Protein AF-A0A8T7J4E4-F1 (afdb_monomer)

Nearest PDB structures (foldseek):
  6tn6-assembly1_A  TM=5.921E-01  e=7.129E-02  Thermotoga petrophila RKU-1
  8s80-assembly2_B  TM=3.129E-01  e=3.208E-01  Bacillus anthracis
  2z1g-assembly1_A  TM=6.656E-01  e=4.159E+00  Escherichia coli
  2z1h-assembly1_A  TM=6.644E-01  e=5.197E+00  Escherichia coli
  3mnm-assembly1_A  TM=3.163E-01  e=3.519E+00  Saccharomyces cerevisiae

pLDDT: mean 81.09, std 17.5, range [32.38, 98.62]

Foldseek 3Di:
DAFKDKDFDDDPDPPVFDKWKAFVVKDPVLCVQWPVVQRTDRITIGGLNPDDFAKIKGKMWIDTPNDTFIDIAIDTDDDPVLDDPPFDDQLPQLQTPQFDLVPCNVPDSQQQQKFAAAGPDNPFFIKGWPRQKHKHAARVRSHQSGSHQWDAQVSQDPPLNDDDDVQKDFGTWGWMKIFRAPFQFAKIKMKGFAQFWADPPKFKWFQALQPGIDTQDDDPQWFKWFAADDRRGDDHRPDPRTDTDRDGRTGMMMIIDTQLDPRARQQADNNRDGGSCSRRPRMGITGMTMMHGNPVVVVVVVPPPDDDPPDDDDDDDDDPPVVVVVVVVVVVVVVVVPPD

Structure (mmCIF, N/CA/C/O backbone):
data_AF-A0A8T7J4E4-F1
#
_entry.id   AF-A0A8T7J4E4-F1
#
loop_
_atom_site.group_PDB
_atom_site.id
_atom_site.type_symbol
_atom_site.label_atom_id
_atom_site.label_alt_id
_atom_site.label_comp_id
_atom_site.label_asym_id
_atom_site.label_entity_id
_atom_site.label_seq_id
_atom_site.pdbx_PDB_ins_code
_atom_site.Cartn_x
_atom_site.Cartn_y
_atom_site.Cartn_z
_atom_site.occupancy
_atom_site.B_iso_or_equiv
_atom_site.auth_seq_id
_atom_site.auth_comp_id
_atom_site.auth_asym_id
_atom_site.auth_atom_id
_atom_site.pdbx_PDB_model_num
ATOM 1 N N . THR A 1 1 ? 4.436 -12.873 -18.839 1.00 51.22 1 THR A N 1
ATOM 2 C CA . THR A 1 1 ? 4.610 -13.684 -20.066 1.00 51.22 1 THR A CA 1
ATOM 3 C C . THR A 1 1 ? 6.087 -13.970 -20.253 1.00 51.22 1 THR A C 1
ATOM 5 O O . THR A 1 1 ? 6.879 -13.162 -19.797 1.00 51.22 1 THR A O 1
ATOM 8 N N . ARG A 1 2 ? 6.478 -15.114 -20.833 1.00 63.53 2 ARG A N 1
ATOM 9 C CA . ARG A 1 2 ? 7.884 -15.371 -21.203 1.00 63.53 2 ARG A CA 1
ATOM 10 C C . ARG A 1 2 ? 8.197 -14.663 -22.521 1.00 63.53 2 ARG A C 1
ATOM 12 O O . ARG A 1 2 ? 7.380 -14.722 -23.435 1.00 63.53 2 ARG A O 1
ATOM 19 N N . GLY A 1 3 ? 9.371 -14.046 -22.609 1.00 77.12 3 GLY A N 1
ATOM 20 C CA . GLY A 1 3 ? 9.842 -13.309 -23.785 1.00 77.12 3 GLY A CA 1
ATOM 21 C C . GLY A 1 3 ? 10.073 -11.829 -23.488 1.00 77.12 3 GLY A C 1
ATOM 22 O O . GLY A 1 3 ? 10.242 -11.441 -22.329 1.00 77.12 3 GLY A O 1
ATOM 23 N N . GLU A 1 4 ? 10.082 -11.006 -24.534 1.00 85.62 4 GLU A N 1
ATOM 24 C CA . GLU A 1 4 ? 10.312 -9.566 -24.405 1.00 85.62 4 GLU A CA 1
ATOM 25 C C . GLU A 1 4 ? 9.199 -8.910 -23.574 1.00 85.62 4 GLU A C 1
ATOM 27 O O . GLU A 1 4 ? 8.017 -8.958 -23.918 1.00 85.62 4 GLU A O 1
ATOM 32 N N . ALA A 1 5 ? 9.592 -8.305 -22.457 1.00 89.19 5 ALA A N 1
ATOM 33 C CA . ALA A 1 5 ? 8.744 -7.504 -21.594 1.00 89.19 5 ALA A CA 1
ATOM 34 C C . ALA A 1 5 ? 9.135 -6.030 -21.730 1.00 89.19 5 ALA A C 1
ATOM 36 O O . ALA A 1 5 ? 10.311 -5.701 -21.897 1.00 89.19 5 ALA A O 1
ATOM 37 N N . THR A 1 6 ? 8.144 -5.140 -21.657 1.00 91.38 6 THR A N 1
ATOM 38 C CA . THR A 1 6 ? 8.359 -3.689 -21.716 1.00 91.38 6 THR A CA 1
ATOM 39 C C . THR A 1 6 ? 7.710 -3.013 -20.516 1.00 91.38 6 THR A C 1
ATOM 41 O O . THR A 1 6 ? 6.533 -3.241 -20.245 1.00 91.38 6 THR A O 1
ATOM 44 N N . ALA A 1 7 ? 8.468 -2.171 -19.817 1.00 89.81 7 ALA A N 1
ATOM 45 C CA . ALA A 1 7 ? 7.975 -1.296 -18.760 1.00 89.81 7 ALA A CA 1
ATOM 46 C C . ALA A 1 7 ? 8.108 0.165 -19.200 1.00 89.81 7 ALA A C 1
ATOM 48 O O . ALA A 1 7 ? 9.158 0.564 -19.697 1.00 89.81 7 ALA A O 1
ATOM 49 N N . PHE A 1 8 ? 7.053 0.956 -19.008 1.00 88.38 8 PHE A N 1
ATOM 50 C CA . PHE A 1 8 ? 7.009 2.366 -19.397 1.00 88.38 8 PHE A CA 1
ATOM 51 C C . PHE A 1 8 ? 7.086 3.267 -18.165 1.00 88.38 8 PHE A C 1
ATOM 53 O O . PHE A 1 8 ? 6.394 3.025 -17.177 1.00 88.38 8 PHE A O 1
ATOM 60 N N . ALA A 1 9 ? 7.892 4.322 -18.238 1.00 85.19 9 ALA A N 1
ATOM 61 C CA . ALA A 1 9 ? 7.879 5.414 -17.274 1.00 85.19 9 ALA A CA 1
ATOM 62 C C . ALA A 1 9 ? 7.009 6.555 -17.805 1.00 85.19 9 ALA A C 1
ATOM 64 O O . ALA A 1 9 ? 7.253 7.059 -18.893 1.00 85.19 9 ALA A O 1
ATOM 65 N N . MET A 1 10 ? 6.021 6.997 -17.029 1.00 79.50 10 MET A N 1
ATOM 66 C CA . MET A 1 10 ? 5.176 8.135 -17.397 1.00 79.50 10 MET A CA 1
ATOM 67 C C . MET A 1 10 ? 5.565 9.359 -16.571 1.00 79.50 10 MET A C 1
ATOM 69 O O . MET A 1 10 ? 5.667 9.278 -15.350 1.00 79.50 10 MET A O 1
ATOM 73 N N . VAL A 1 11 ? 5.761 10.505 -17.227 1.00 72.88 11 VAL A N 1
ATOM 74 C CA . VAL A 1 11 ? 6.043 11.783 -16.556 1.00 72.88 11 VAL A CA 1
ATOM 75 C C . VAL A 1 11 ? 4.897 12.757 -16.801 1.00 72.88 11 VAL A C 1
ATOM 77 O O . VAL A 1 11 ? 4.566 13.076 -17.943 1.00 72.88 11 VAL A O 1
ATOM 80 N N . GLY A 1 12 ? 4.306 13.259 -15.714 1.00 63.06 12 GLY A N 1
ATOM 81 C CA . GLY A 1 12 ? 3.224 14.237 -15.761 1.00 63.06 12 GLY A CA 1
ATOM 82 C C . GLY A 1 12 ? 3.623 15.540 -16.469 1.00 63.06 12 GLY A C 1
ATOM 83 O O . GLY A 1 12 ? 4.671 16.136 -16.188 1.00 63.06 12 GLY A O 1
ATOM 84 N N . ASN A 1 13 ? 2.739 15.982 -17.368 1.00 62.03 13 ASN A N 1
ATOM 85 C CA . ASN A 1 13 ? 2.786 17.234 -18.128 1.00 62.03 13 ASN A CA 1
ATOM 86 C C . ASN A 1 13 ? 4.044 17.410 -19.016 1.00 62.03 13 ASN A C 1
ATOM 88 O O . ASN A 1 13 ? 4.999 18.096 -18.627 1.00 62.03 13 ASN A O 1
ATOM 92 N N . PRO A 1 14 ? 4.086 16.798 -20.215 1.00 55.19 14 PRO A N 1
ATOM 93 C CA . PRO A 1 14 ? 5.161 17.026 -21.166 1.00 55.19 14 PRO A CA 1
ATOM 94 C C . PRO A 1 14 ? 4.926 18.364 -21.877 1.00 55.19 14 PRO A C 1
ATOM 96 O O . PRO A 1 14 ? 4.327 18.418 -22.947 1.00 55.19 14 PRO A O 1
ATOM 99 N N . ASN A 1 15 ? 5.456 19.458 -21.328 1.00 60.50 15 ASN A N 1
ATOM 100 C CA . ASN A 1 15 ? 5.530 20.763 -22.009 1.00 60.50 15 ASN A CA 1
ATOM 101 C C . ASN A 1 15 ? 6.499 20.751 -23.224 1.00 60.50 15 ASN A C 1
ATOM 103 O O . ASN A 1 15 ? 7.143 21.751 -23.524 1.00 60.50 15 ASN A O 1
ATOM 107 N N . GLY A 1 16 ? 6.662 19.607 -23.903 1.00 63.59 16 GLY A N 1
ATOM 108 C CA . GLY A 1 16 ? 7.627 19.396 -24.987 1.00 63.59 16 GLY A CA 1
ATOM 109 C C . GLY A 1 16 ? 9.093 19.337 -24.540 1.00 63.59 16 GLY A C 1
ATOM 110 O O . GLY A 1 16 ? 9.988 19.308 -25.379 1.00 63.59 16 GLY A O 1
ATOM 111 N N . GLU A 1 17 ? 9.359 19.332 -23.234 1.00 77.06 17 GLU A N 1
ATOM 112 C CA . GLU A 1 17 ? 10.716 19.320 -22.687 1.00 77.06 17 GLU A CA 1
ATOM 113 C C . GLU A 1 17 ? 11.295 17.901 -22.626 1.00 77.06 17 GLU A C 1
ATOM 115 O O . GLU A 1 17 ? 10.609 16.954 -22.239 1.00 77.06 17 GLU A O 1
ATOM 120 N N . ALA A 1 18 ? 12.580 17.763 -22.965 1.00 84.44 18 ALA A N 1
ATOM 121 C CA . ALA A 1 18 ? 13.268 16.478 -22.939 1.00 84.44 18 ALA A CA 1
ATOM 122 C C . ALA A 1 18 ? 13.429 15.948 -21.504 1.00 84.44 18 ALA A C 1
ATOM 124 O O . ALA A 1 18 ? 13.883 16.661 -20.604 1.00 84.44 18 ALA A O 1
ATOM 125 N N . VAL A 1 19 ? 13.101 14.670 -21.324 1.00 88.12 19 VAL A N 1
ATOM 126 C CA . VAL A 1 19 ? 13.303 13.912 -20.086 1.00 88.12 19 VAL A CA 1
ATOM 127 C C . VAL A 1 19 ? 14.358 12.845 -20.352 1.00 88.12 19 VAL A C 1
ATOM 129 O O . VAL A 1 19 ? 14.272 12.125 -21.345 1.00 88.12 19 VAL A O 1
ATOM 132 N N . SER A 1 20 ? 15.356 12.736 -19.476 1.00 91.94 20 SER A N 1
ATOM 133 C CA . SER A 1 20 ? 16.305 11.619 -19.495 1.00 91.94 20 SER A CA 1
ATOM 134 C C . SER A 1 20 ? 15.890 10.558 -18.485 1.00 91.94 20 SER A C 1
ATOM 136 O O . SER A 1 20 ? 15.576 10.904 -17.346 1.00 91.94 20 SER A O 1
ATOM 138 N N . TYR A 1 21 ? 15.963 9.289 -18.870 1.00 93.75 21 TYR A N 1
ATOM 139 C CA . TYR A 1 21 ? 15.621 8.154 -18.017 1.00 93.75 21 TYR A CA 1
ATOM 140 C C . TYR A 1 21 ? 16.879 7.351 -17.669 1.00 93.75 21 TYR A C 1
ATOM 142 O O . TYR A 1 21 ? 17.830 7.311 -18.449 1.00 93.75 21 TYR A O 1
ATOM 150 N N . ASP A 1 22 ? 16.896 6.708 -16.506 1.00 94.62 22 ASP A N 1
ATOM 151 C CA . ASP A 1 22 ? 17.934 5.756 -16.114 1.00 94.62 22 ASP A CA 1
ATOM 152 C C . ASP A 1 22 ? 17.326 4.614 -15.295 1.00 94.62 22 ASP A C 1
ATOM 154 O O . ASP A 1 22 ? 16.830 4.823 -14.187 1.00 94.62 22 ASP A O 1
ATOM 158 N N . TRP A 1 23 ? 17.372 3.406 -15.855 1.00 95.94 23 TRP A N 1
ATOM 159 C CA . TRP A 1 23 ? 16.816 2.189 -15.261 1.00 95.94 23 TRP A CA 1
ATOM 160 C C . TRP A 1 23 ? 17.852 1.327 -14.528 1.00 95.94 23 TRP A C 1
ATOM 162 O O . TRP A 1 23 ? 17.523 0.254 -14.016 1.00 95.94 23 TRP A O 1
ATOM 172 N N . ARG A 1 24 ? 19.118 1.764 -14.455 1.00 95.06 24 ARG A N 1
ATOM 173 C CA . ARG A 1 24 ? 20.223 0.974 -13.873 1.00 95.06 24 ARG A CA 1
ATOM 174 C C . ARG A 1 24 ? 20.102 0.723 -12.369 1.00 95.06 24 ARG A C 1
ATOM 176 O O . ARG A 1 24 ? 20.861 -0.079 -11.839 1.00 95.06 24 ARG A O 1
ATOM 183 N N . GLY A 1 25 ? 19.167 1.389 -11.691 1.00 89.88 25 GLY A N 1
ATOM 184 C CA . GLY A 1 25 ? 18.831 1.107 -10.294 1.00 89.88 25 GLY A CA 1
ATOM 185 C C . GLY A 1 25 ? 17.968 -0.145 -10.090 1.00 89.88 25 GLY A C 1
ATOM 186 O O . GLY A 1 25 ? 17.729 -0.517 -8.944 1.00 89.88 25 GLY A O 1
ATOM 187 N N . SER A 1 26 ? 17.469 -0.766 -11.164 1.00 93.81 26 SER A N 1
ATOM 188 C CA . SER A 1 26 ? 16.653 -1.989 -11.111 1.00 93.81 26 SER A CA 1
ATOM 189 C C . SER A 1 26 ? 17.440 -3.192 -10.565 1.00 93.81 26 SER A C 1
ATOM 191 O O . SER A 1 26 ? 18.667 -3.143 -10.459 1.00 93.81 26 SER A O 1
ATOM 193 N N . SER A 1 27 ? 16.753 -4.296 -10.246 1.00 93.75 27 SER A N 1
ATOM 194 C CA . SER A 1 27 ? 17.398 -5.569 -9.881 1.00 93.75 27 SER A CA 1
ATOM 195 C C . SER A 1 27 ? 18.488 -5.952 -10.891 1.00 93.75 27 SER A C 1
ATOM 197 O O . SER A 1 27 ? 18.310 -5.784 -12.099 1.00 93.75 27 SER A O 1
ATOM 199 N N . ALA A 1 28 ? 19.614 -6.484 -10.410 1.00 94.62 28 ALA A N 1
ATOM 200 C CA . ALA A 1 28 ? 20.784 -6.759 -11.246 1.00 94.62 28 ALA A CA 1
ATOM 201 C C . ALA A 1 28 ? 20.466 -7.709 -12.413 1.00 94.62 28 ALA A C 1
ATOM 203 O O . ALA A 1 28 ? 20.969 -7.532 -13.519 1.00 94.62 28 ALA A O 1
ATOM 204 N N . GLU A 1 29 ? 19.581 -8.676 -12.184 1.00 95.69 29 GLU A N 1
ATOM 205 C CA . GLU A 1 29 ? 19.094 -9.626 -13.180 1.00 95.69 29 GLU A CA 1
ATOM 206 C C . GLU A 1 29 ? 18.268 -8.936 -14.270 1.00 95.69 29 GLU A C 1
ATOM 208 O O . GLU A 1 29 ? 18.412 -9.271 -15.442 1.00 95.69 29 GLU A O 1
ATOM 213 N N . ILE A 1 30 ? 17.458 -7.932 -13.910 1.00 95.56 30 ILE A N 1
ATOM 214 C CA . ILE A 1 30 ? 16.724 -7.107 -14.879 1.00 95.56 30 ILE A CA 1
ATOM 215 C C . ILE A 1 30 ? 17.706 -6.313 -15.732 1.00 95.56 30 ILE A C 1
ATOM 217 O O . ILE A 1 30 ? 17.585 -6.308 -16.952 1.00 95.56 30 ILE A O 1
ATOM 221 N N . VAL A 1 31 ? 18.691 -5.658 -15.110 1.00 95.75 31 VAL A N 1
ATOM 222 C CA . VAL A 1 31 ? 19.691 -4.858 -15.835 1.00 95.75 31 VAL A CA 1
ATOM 223 C C . VAL A 1 31 ? 20.512 -5.741 -16.781 1.00 95.75 31 VAL A C 1
ATOM 225 O O . VAL A 1 31 ? 20.807 -5.324 -17.897 1.00 95.75 31 VAL A O 1
ATOM 228 N N . ALA A 1 32 ? 20.838 -6.969 -16.368 1.00 94.94 32 ALA A N 1
ATOM 229 C CA . ALA A 1 32 ? 21.532 -7.945 -17.204 1.00 94.94 32 ALA A CA 1
ATOM 230 C C . ALA A 1 32 ? 20.665 -8.482 -18.357 1.00 94.94 32 ALA A C 1
ATOM 232 O O . ALA A 1 32 ? 21.190 -8.751 -19.435 1.00 94.94 32 ALA A O 1
ATOM 233 N N . ALA A 1 33 ? 19.355 -8.628 -18.143 1.00 94.25 33 ALA A N 1
ATOM 234 C CA . ALA A 1 33 ? 18.396 -9.065 -19.157 1.00 94.25 33 ALA A CA 1
ATOM 235 C C . ALA A 1 33 ? 17.894 -7.926 -20.066 1.00 94.25 33 ALA A C 1
ATOM 237 O O . ALA A 1 33 ? 17.163 -8.180 -21.027 1.00 94.25 33 ALA A O 1
ATOM 238 N N . ALA A 1 34 ? 18.242 -6.673 -19.760 1.00 95.00 34 ALA A N 1
ATOM 239 C CA . ALA A 1 34 ? 17.778 -5.508 -20.494 1.00 95.00 34 ALA A CA 1
ATOM 240 C C . ALA A 1 34 ? 18.420 -5.409 -21.883 1.00 95.00 34 ALA A C 1
ATOM 242 O O . ALA A 1 34 ? 19.619 -5.622 -22.072 1.00 95.00 34 ALA A O 1
ATOM 243 N N . VAL A 1 35 ? 17.628 -4.974 -22.861 1.00 93.62 35 VAL A N 1
ATOM 244 C CA . VAL A 1 35 ? 18.147 -4.500 -24.144 1.00 93.62 35 VAL A CA 1
ATOM 245 C C . VAL A 1 35 ? 18.957 -3.238 -23.853 1.00 93.62 35 VAL A C 1
ATOM 247 O O . VAL A 1 35 ? 18.393 -2.261 -23.359 1.00 93.62 35 VAL A O 1
ATOM 250 N N . ALA A 1 36 ? 20.265 -3.255 -24.131 1.00 83.81 36 ALA A N 1
ATOM 251 C CA . ALA A 1 36 ? 21.219 -2.256 -23.628 1.00 83.81 36 ALA A CA 1
ATOM 252 C C . ALA A 1 36 ? 20.787 -0.797 -23.880 1.00 83.81 36 ALA A C 1
ATOM 254 O O . ALA A 1 36 ? 20.854 0.035 -22.975 1.00 83.81 36 ALA A O 1
ATOM 255 N N . ASP A 1 37 ? 20.259 -0.507 -25.071 1.00 89.38 37 ASP A N 1
ATOM 256 C CA . ASP A 1 37 ? 19.827 0.841 -25.458 1.00 89.38 37 ASP A CA 1
ATOM 257 C C . ASP A 1 37 ? 18.516 1.285 -24.791 1.00 89.38 37 ASP A C 1
ATOM 259 O O . ASP A 1 37 ? 18.168 2.460 -24.839 1.00 89.38 37 ASP A O 1
ATOM 263 N N . SER A 1 38 ? 17.775 0.376 -24.151 1.00 93.31 38 SER A N 1
ATOM 264 C CA . SER A 1 38 ? 16.508 0.696 -23.480 1.00 93.31 38 SER A CA 1
ATOM 265 C C . SER A 1 38 ? 16.684 1.243 -22.058 1.00 93.31 38 SER A C 1
ATOM 267 O O . SER A 1 38 ? 15.806 1.953 -21.568 1.00 93.31 38 SER A O 1
ATOM 269 N N . LEU A 1 39 ? 17.843 1.006 -21.422 1.00 94.38 39 LEU A N 1
ATOM 270 C CA . LEU A 1 39 ? 18.140 1.419 -20.039 1.00 94.38 39 LEU A CA 1
ATOM 271 C C . LEU A 1 39 ? 18.146 2.941 -19.824 1.00 94.38 39 LEU A C 1
ATOM 273 O O . LEU A 1 39 ? 18.134 3.384 -18.677 1.00 94.38 39 LEU A O 1
ATOM 277 N N . GLN A 1 40 ? 18.198 3.739 -20.895 1.00 94.69 40 GLN A N 1
ATOM 278 C CA . GLN A 1 40 ? 18.125 5.206 -20.837 1.00 94.69 40 GLN A CA 1
ATOM 279 C C . GLN A 1 40 ? 16.932 5.799 -21.592 1.00 94.69 40 GLN A C 1
ATOM 281 O O . GLN A 1 40 ? 16.933 6.973 -21.963 1.00 94.69 40 GLN A O 1
ATOM 286 N N . THR A 1 41 ? 15.905 4.989 -21.832 1.00 92.44 41 THR A N 1
ATOM 287 C CA . THR A 1 41 ? 14.703 5.414 -22.554 1.00 92.44 41 THR A CA 1
ATOM 288 C C . THR A 1 41 ? 13.479 5.375 -21.653 1.00 92.44 41 THR A C 1
ATOM 290 O O . THR A 1 41 ? 13.511 4.811 -20.561 1.00 92.44 41 THR A O 1
ATOM 293 N N . GLU A 1 42 ? 12.385 5.965 -22.127 1.00 90.94 42 GLU A N 1
ATOM 294 C CA . GLU A 1 42 ? 11.082 5.917 -21.456 1.00 90.94 42 GLU A CA 1
ATOM 295 C C . GLU A 1 42 ? 10.563 4.480 -21.286 1.00 90.94 42 GLU A C 1
ATOM 297 O O . GLU A 1 42 ? 9.836 4.189 -20.339 1.00 90.94 42 GLU A O 1
ATOM 302 N N . ALA A 1 43 ? 10.965 3.574 -22.183 1.00 92.31 43 ALA A N 1
ATOM 303 C CA . ALA A 1 43 ? 10.522 2.190 -22.217 1.00 92.31 43 ALA A CA 1
ATOM 304 C C . ALA A 1 43 ? 11.694 1.230 -21.969 1.00 92.31 43 ALA A C 1
ATOM 306 O O . ALA A 1 43 ? 12.483 0.947 -22.874 1.00 92.31 43 ALA A O 1
ATOM 307 N N . LEU A 1 44 ? 11.790 0.687 -20.756 1.00 95.19 44 LEU A N 1
ATOM 308 C CA . LEU A 1 44 ? 12.721 -0.395 -20.450 1.00 95.19 44 LEU A CA 1
ATOM 309 C C . LEU A 1 44 ? 12.246 -1.678 -21.132 1.00 95.19 44 LEU A C 1
ATOM 311 O O . LEU A 1 44 ? 11.130 -2.131 -20.886 1.00 95.19 44 LEU A O 1
ATOM 315 N N . ARG A 1 45 ? 13.113 -2.289 -21.940 1.00 95.06 45 ARG A N 1
ATOM 316 C CA . ARG A 1 45 ? 12.863 -3.577 -22.596 1.00 95.06 45 ARG A CA 1
ATOM 317 C C . ARG A 1 45 ? 13.825 -4.616 -22.055 1.00 95.06 45 ARG A C 1
ATOM 319 O O . ARG A 1 45 ? 15.025 -4.359 -21.995 1.00 95.06 45 ARG A O 1
ATOM 326 N N . PHE A 1 46 ? 13.319 -5.781 -21.676 1.00 94.38 46 PHE A N 1
ATOM 327 C CA . PHE A 1 46 ? 14.135 -6.867 -21.140 1.00 94.38 46 PHE A CA 1
ATOM 328 C C . PHE A 1 46 ? 13.550 -8.228 -21.501 1.00 94.38 46 PHE A C 1
ATOM 330 O O . PHE A 1 46 ? 12.337 -8.379 -21.659 1.00 94.38 46 PHE A O 1
ATOM 337 N N . ASP A 1 47 ? 14.414 -9.229 -21.632 1.00 91.25 47 ASP A N 1
ATOM 338 C CA . ASP A 1 47 ? 13.973 -10.599 -21.859 1.00 91.25 47 ASP A CA 1
ATOM 339 C C . ASP A 1 47 ? 13.613 -11.256 -20.522 1.00 91.25 47 ASP A C 1
ATOM 341 O O . ASP A 1 47 ? 14.470 -11.597 -19.710 1.00 91.25 47 ASP A O 1
ATOM 345 N N . SER A 1 48 ? 12.321 -11.447 -20.274 1.00 90.00 48 SER A N 1
ATOM 346 C CA . SER A 1 48 ? 11.850 -12.122 -19.061 1.00 90.00 48 SER A CA 1
ATOM 347 C C . SER A 1 48 ? 12.105 -13.633 -19.073 1.00 90.00 48 SER A C 1
ATOM 349 O O . SER A 1 48 ? 12.007 -14.275 -18.029 1.00 90.00 48 SER A O 1
ATOM 351 N N . SER A 1 49 ? 12.425 -14.228 -20.230 1.00 87.06 49 SER A N 1
ATOM 352 C CA . SER A 1 49 ? 12.620 -15.677 -20.358 1.00 87.06 49 SER A CA 1
ATOM 353 C C . SER A 1 49 ? 13.918 -16.174 -19.717 1.00 87.06 49 SER A C 1
ATOM 355 O O . SER A 1 49 ? 13.996 -17.342 -19.335 1.00 87.06 49 SER A O 1
ATOM 357 N N . VAL A 1 50 ? 14.904 -15.287 -19.553 1.00 90.75 50 VAL A N 1
ATOM 358 C CA . VAL A 1 50 ? 16.186 -15.589 -18.897 1.00 90.75 50 VAL A CA 1
ATOM 359 C C . VAL A 1 50 ? 16.153 -15.367 -17.382 1.00 90.75 50 VAL A C 1
ATOM 361 O O . VAL A 1 50 ? 17.122 -15.680 -16.692 1.00 90.75 50 VAL A O 1
ATOM 364 N N . LEU A 1 51 ? 15.047 -14.837 -16.853 1.00 91.75 51 LEU A N 1
ATOM 365 C CA . LEU A 1 51 ? 14.870 -14.599 -15.426 1.00 91.75 51 LEU A CA 1
ATOM 366 C C . LEU A 1 51 ? 14.353 -15.862 -14.734 1.00 91.75 51 LEU A C 1
ATOM 368 O O . LEU A 1 51 ? 13.469 -16.564 -15.233 1.00 91.75 51 LEU A O 1
ATOM 372 N N . ALA A 1 52 ? 14.886 -16.136 -13.546 1.00 90.75 52 ALA A N 1
ATOM 373 C CA . ALA A 1 52 ? 14.311 -17.144 -12.669 1.00 90.75 52 ALA A CA 1
ATOM 374 C C . ALA A 1 52 ? 12.923 -16.692 -12.178 1.00 90.75 52 ALA A C 1
ATOM 376 O O . ALA A 1 52 ? 12.615 -15.502 -12.130 1.00 90.75 52 ALA A O 1
ATOM 377 N N . ALA A 1 53 ? 12.074 -17.641 -11.780 1.00 86.50 53 ALA A N 1
ATOM 378 C CA . ALA A 1 53 ? 10.839 -17.279 -11.095 1.00 86.50 53 ALA A CA 1
ATOM 379 C C . ALA A 1 53 ? 11.176 -16.607 -9.754 1.00 86.50 53 ALA A C 1
ATOM 381 O O . ALA A 1 53 ? 11.976 -17.129 -8.975 1.00 86.50 53 ALA A O 1
ATOM 382 N N . GLY A 1 54 ? 10.587 -15.444 -9.492 1.00 84.12 54 GLY A N 1
ATOM 383 C CA . GLY A 1 54 ? 11.005 -14.596 -8.380 1.00 84.12 54 GLY A CA 1
ATOM 384 C C . GLY A 1 54 ? 10.448 -13.181 -8.459 1.00 84.12 54 GLY A C 1
ATOM 385 O O . GLY A 1 54 ? 9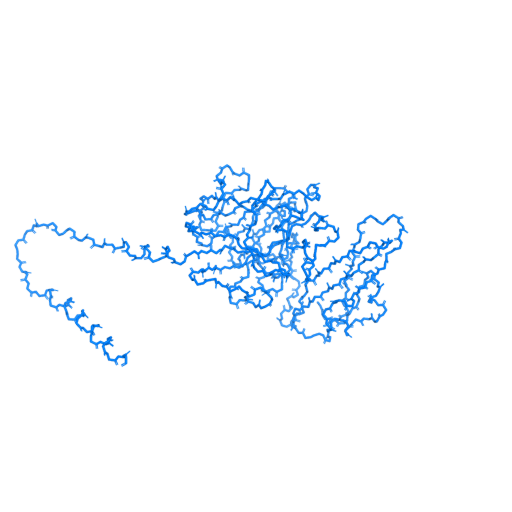.752 -12.826 -9.409 1.00 84.12 54 GLY A O 1
ATOM 386 N N . ARG A 1 55 ? 10.729 -12.385 -7.423 1.00 84.88 55 ARG A N 1
ATOM 387 C CA . ARG A 1 55 ? 10.367 -10.963 -7.348 1.00 84.88 55 ARG A CA 1
ATOM 388 C C . ARG A 1 55 ? 11.545 -10.106 -7.800 1.00 84.88 55 ARG A C 1
ATOM 390 O O . ARG A 1 55 ? 12.678 -10.402 -7.432 1.00 84.88 55 ARG A O 1
ATOM 397 N N . TYR A 1 56 ? 11.257 -9.044 -8.539 1.00 88.31 56 TYR A N 1
ATOM 398 C CA . TYR A 1 56 ? 12.242 -8.106 -9.067 1.00 88.31 56 TYR A CA 1
ATOM 399 C C . TYR A 1 56 ? 11.747 -6.669 -8.905 1.00 88.31 56 TYR A C 1
ATOM 401 O O . TYR A 1 56 ? 10.545 -6.414 -8.915 1.00 88.31 56 TYR A O 1
ATOM 409 N N . GLU A 1 57 ? 12.676 -5.729 -8.783 1.00 87.75 57 GLU A N 1
ATOM 410 C CA . GLU A 1 57 ? 12.408 -4.294 -8.725 1.00 87.75 57 GLU A CA 1
ATOM 411 C C . GLU A 1 57 ? 12.815 -3.642 -10.045 1.00 87.75 57 GLU A C 1
ATOM 413 O O . GLU A 1 57 ? 13.960 -3.756 -10.484 1.00 87.75 57 GLU A O 1
ATOM 418 N N . LEU A 1 58 ? 11.885 -2.919 -10.659 1.00 91.81 58 LEU A N 1
ATOM 419 C CA . LEU A 1 58 ? 12.142 -2.007 -11.765 1.00 91.81 58 LEU A CA 1
ATOM 420 C C . LEU A 1 58 ? 12.233 -0.599 -11.185 1.00 91.81 58 LEU A C 1
ATOM 422 O O . LEU A 1 58 ? 11.238 -0.081 -10.683 1.00 91.81 58 LEU A O 1
ATOM 426 N N . LYS A 1 59 ? 13.413 0.018 -11.226 1.00 88.50 59 LYS A N 1
ATOM 427 C CA . LYS A 1 59 ? 13.622 1.378 -10.714 1.00 88.50 59 LYS A CA 1
ATOM 428 C C . LYS A 1 59 ? 13.982 2.300 -11.852 1.00 88.50 59 LYS A C 1
ATOM 430 O O . LYS A 1 59 ? 14.974 2.056 -12.536 1.00 88.50 59 LYS A O 1
ATOM 435 N N . VAL A 1 60 ? 13.216 3.372 -12.007 1.00 91.62 60 VAL A N 1
ATOM 436 C CA . VAL A 1 60 ? 13.503 4.431 -12.971 1.00 91.62 60 VAL A CA 1
ATOM 437 C C . VAL A 1 60 ? 13.835 5.719 -12.248 1.00 91.62 60 VAL A C 1
ATOM 439 O O . VAL A 1 60 ? 13.141 6.135 -11.323 1.00 91.62 60 VAL A O 1
ATOM 442 N N . LYS A 1 61 ? 14.900 6.369 -12.706 1.00 89.56 61 LYS A N 1
ATOM 443 C CA . LYS A 1 61 ? 15.224 7.754 -12.395 1.00 89.56 61 LYS A CA 1
ATOM 444 C C . LYS A 1 61 ? 14.937 8.602 -13.631 1.00 89.56 61 LYS A C 1
ATOM 446 O O . LYS A 1 61 ? 15.608 8.444 -14.648 1.00 89.56 61 LYS A O 1
ATOM 451 N N . ALA A 1 62 ? 13.961 9.498 -13.554 1.00 89.69 62 ALA A N 1
ATOM 452 C CA . ALA A 1 62 ? 13.637 10.453 -14.608 1.00 89.69 62 ALA A CA 1
ATOM 453 C C . ALA A 1 62 ? 14.183 11.835 -14.231 1.00 89.69 62 ALA A C 1
ATOM 455 O O . ALA A 1 62 ? 13.935 12.325 -13.136 1.00 89.69 62 ALA A O 1
ATOM 456 N N . THR A 1 63 ? 14.945 12.474 -15.118 1.00 88.44 63 THR A N 1
ATOM 457 C CA . THR A 1 63 ? 15.512 13.812 -14.886 1.00 88.44 63 THR A CA 1
ATOM 458 C C . THR A 1 63 ? 15.023 14.806 -15.935 1.00 88.44 63 THR A C 1
ATOM 460 O O . THR A 1 63 ? 15.125 14.549 -17.135 1.00 88.44 63 THR A O 1
ATOM 463 N N . ARG A 1 64 ? 14.520 15.961 -15.485 1.00 86.94 64 ARG A N 1
ATOM 464 C CA . ARG A 1 64 ? 14.046 17.070 -16.326 1.00 86.94 64 ARG A CA 1
ATOM 465 C C . ARG A 1 64 ? 14.545 18.399 -15.763 1.00 86.94 64 ARG A C 1
ATOM 467 O O . ARG A 1 64 ? 14.203 18.772 -14.645 1.00 86.94 64 ARG A O 1
ATOM 474 N N . GLN A 1 65 ? 15.365 19.117 -16.537 1.00 85.69 65 GLN A N 1
ATOM 475 C CA . GLN A 1 65 ? 15.978 20.397 -16.132 1.00 85.69 65 GLN A CA 1
ATOM 476 C C . GLN A 1 65 ? 16.660 20.352 -14.748 1.00 85.69 65 GLN A C 1
ATOM 478 O O . GLN A 1 65 ? 16.550 21.281 -13.953 1.00 85.69 65 GLN A O 1
ATOM 483 N N . GLY A 1 66 ? 17.336 19.243 -14.436 1.00 82.56 66 GLY A N 1
ATOM 484 C CA . GLY A 1 66 ? 18.010 19.051 -13.148 1.00 82.56 66 GLY A CA 1
ATOM 485 C C . GLY A 1 66 ? 17.105 18.635 -11.981 1.00 82.56 66 GLY A C 1
ATOM 486 O O . GLY A 1 66 ? 17.639 18.348 -10.917 1.00 82.56 66 GLY A O 1
ATOM 487 N N . ARG A 1 67 ? 15.781 18.552 -12.173 1.00 81.25 67 ARG A N 1
ATOM 488 C CA . ARG A 1 67 ? 14.847 17.894 -11.238 1.00 81.25 67 ARG A CA 1
ATOM 489 C C . ARG A 1 67 ? 14.822 16.393 -11.510 1.00 81.25 67 ARG A C 1
ATOM 491 O O . ARG A 1 67 ? 14.831 16.011 -12.679 1.00 81.25 67 ARG A O 1
ATOM 498 N N . VAL A 1 68 ? 14.805 15.567 -10.477 1.00 82.31 68 VAL A N 1
ATOM 499 C CA . VAL A 1 68 ? 14.976 14.111 -10.483 1.00 82.31 68 VAL A CA 1
ATOM 500 C C . VAL A 1 68 ? 13.798 13.398 -9.797 1.00 82.31 68 VAL A C 1
ATOM 502 O O . VAL A 1 68 ? 13.777 13.205 -8.588 1.00 82.31 68 VAL A O 1
ATOM 505 N N . ALA A 1 69 ? 12.869 12.845 -10.566 1.00 77.62 69 ALA A N 1
ATOM 506 C CA . ALA A 1 69 ? 11.881 11.919 -10.014 1.00 77.62 69 ALA A CA 1
ATOM 507 C C . ALA A 1 69 ? 12.430 10.484 -9.999 1.00 77.62 69 ALA A C 1
ATOM 509 O O . ALA A 1 69 ? 13.119 10.063 -10.934 1.00 77.62 69 ALA A O 1
ATOM 510 N N . MET A 1 70 ? 12.105 9.715 -8.963 1.00 80.25 70 MET A N 1
ATOM 511 C CA . MET A 1 70 ? 12.388 8.282 -8.896 1.00 80.25 70 MET A CA 1
ATOM 512 C C . MET A 1 70 ? 11.093 7.512 -8.676 1.00 80.25 70 MET A C 1
ATOM 514 O O . MET A 1 70 ? 10.226 7.958 -7.936 1.00 80.25 70 MET A O 1
ATOM 518 N N . SER A 1 71 ? 10.966 6.354 -9.315 1.00 76.69 71 SER A N 1
ATOM 519 C CA . SER A 1 71 ? 9.842 5.443 -9.108 1.00 76.69 71 SER A CA 1
ATOM 520 C C . SER A 1 71 ? 10.341 4.003 -9.086 1.00 76.69 71 SER A C 1
ATOM 522 O O . SER A 1 71 ? 11.304 3.660 -9.782 1.00 76.69 71 SER A O 1
ATOM 524 N N . THR A 1 72 ? 9.710 3.170 -8.259 1.00 79.81 72 THR A N 1
ATOM 525 C CA . THR A 1 72 ? 10.005 1.740 -8.142 1.00 79.81 72 THR A CA 1
ATOM 526 C C . THR A 1 72 ? 8.733 0.941 -8.379 1.00 79.81 72 THR A C 1
ATOM 528 O O . THR A 1 72 ? 7.715 1.193 -7.744 1.00 79.81 72 THR A O 1
ATOM 531 N N . LEU A 1 73 ? 8.814 -0.060 -9.250 1.00 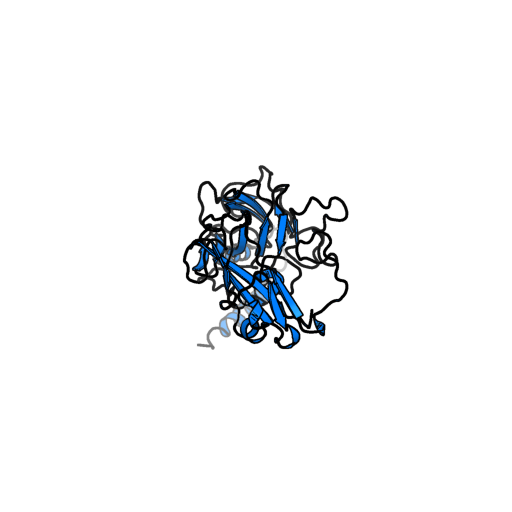82.00 73 LEU A N 1
ATOM 532 C CA . LEU A 1 73 ? 7.760 -1.033 -9.498 1.00 82.00 73 LEU A CA 1
ATOM 533 C C . LEU A 1 73 ? 8.264 -2.432 -9.133 1.00 82.00 73 LEU A C 1
ATOM 535 O O . LEU A 1 73 ? 9.255 -2.903 -9.691 1.00 82.00 73 LEU A O 1
ATOM 539 N N . LEU A 1 74 ? 7.576 -3.116 -8.218 1.00 81.31 74 LEU A N 1
ATOM 540 C CA . LEU A 1 74 ? 7.828 -4.531 -7.935 1.00 81.31 74 LEU A CA 1
ATOM 541 C C . LEU A 1 74 ? 7.074 -5.403 -8.940 1.00 81.31 74 LEU A C 1
ATOM 543 O O . LEU A 1 74 ? 5.862 -5.271 -9.111 1.00 81.31 74 LEU A O 1
ATOM 547 N N . VAL A 1 75 ? 7.790 -6.329 -9.571 1.00 85.44 75 VAL A N 1
ATOM 548 C CA . VAL A 1 75 ? 7.244 -7.301 -10.522 1.00 85.44 75 VAL A CA 1
ATOM 549 C C . VAL A 1 75 ? 7.578 -8.721 -10.086 1.00 85.44 75 VAL A C 1
ATOM 551 O O . VAL A 1 75 ? 8.547 -8.961 -9.364 1.00 85.44 75 VAL A O 1
ATOM 554 N N . LYS A 1 76 ? 6.783 -9.692 -10.539 1.00 83.94 76 LYS A N 1
ATOM 555 C CA . LYS A 1 76 ? 7.035 -11.113 -10.299 1.00 83.94 76 LYS A CA 1
ATOM 556 C C . LYS A 1 76 ? 7.100 -11.886 -11.604 1.00 83.94 76 LYS A C 1
ATOM 558 O O . LYS A 1 76 ? 6.195 -11.804 -12.429 1.00 83.94 76 LYS A O 1
ATOM 563 N N . VAL A 1 77 ? 8.156 -12.675 -11.756 1.00 85.56 77 VAL A N 1
ATOM 564 C CA . VAL A 1 77 ? 8.286 -13.674 -12.817 1.00 85.56 77 VAL A CA 1
ATOM 565 C C . VAL A 1 77 ? 7.739 -14.997 -12.289 1.00 85.56 77 VAL A C 1
ATOM 567 O O . VAL A 1 77 ? 8.134 -15.457 -11.216 1.00 85.56 77 VAL A O 1
ATOM 570 N N . LEU A 1 78 ? 6.809 -15.589 -13.034 1.00 82.12 78 LEU A N 1
ATOM 571 C CA . LEU A 1 78 ? 6.124 -16.836 -12.692 1.00 82.12 78 LEU A CA 1
ATOM 572 C C . LEU A 1 78 ? 6.733 -18.026 -13.447 1.00 82.12 78 LEU A C 1
ATOM 574 O O . LEU A 1 78 ? 7.262 -17.868 -14.551 1.00 82.12 78 LEU A O 1
ATOM 578 N N . THR A 1 79 ? 6.633 -19.230 -12.878 1.00 79.12 79 THR A N 1
ATOM 579 C CA . THR A 1 79 ? 6.904 -20.464 -13.634 1.00 79.12 79 THR A CA 1
ATOM 580 C C . THR A 1 79 ? 5.760 -20.745 -14.622 1.00 79.12 79 THR A C 1
ATOM 582 O O . THR A 1 79 ? 4.651 -20.258 -14.409 1.00 79.12 79 THR A O 1
ATOM 585 N N . PRO A 1 80 ? 5.972 -21.516 -15.706 1.00 73.31 80 PRO A N 1
ATOM 586 C CA . PRO A 1 80 ? 4.903 -21.862 -16.648 1.00 73.31 80 PRO A CA 1
ATOM 587 C C . PRO A 1 80 ? 3.694 -22.517 -15.979 1.00 73.31 80 PRO A C 1
ATOM 589 O O . PRO A 1 80 ? 2.567 -22.238 -16.357 1.00 73.31 80 PRO A O 1
ATOM 592 N N . GLU A 1 81 ? 3.921 -23.330 -14.949 1.00 70.75 81 GLU A N 1
ATOM 593 C CA . GLU A 1 81 ? 2.865 -23.999 -14.183 1.00 70.75 81 GLU A CA 1
ATOM 594 C C . GLU A 1 81 ? 2.044 -23.017 -13.332 1.00 70.75 81 GLU A C 1
ATOM 596 O O . GLU A 1 81 ? 0.933 -23.335 -12.924 1.00 70.75 81 GLU A O 1
ATOM 601 N N . GLN A 1 82 ? 2.594 -21.832 -13.051 1.00 68.38 82 GLN A N 1
ATOM 602 C CA . GLN A 1 82 ? 1.918 -20.741 -12.348 1.00 68.38 82 GLN A CA 1
ATOM 603 C C . GLN A 1 82 ? 1.207 -19.775 -13.303 1.00 68.38 82 GLN A C 1
ATOM 605 O O . GLN A 1 82 ? 0.452 -18.921 -12.843 1.00 68.38 82 GLN A O 1
ATOM 610 N N . VAL A 1 83 ? 1.461 -19.862 -14.613 1.00 67.62 83 VAL A N 1
ATOM 611 C CA . VAL A 1 83 ? 0.764 -19.039 -15.602 1.00 67.62 83 VAL A CA 1
ATOM 612 C C . VAL A 1 83 ? -0.586 -19.683 -15.881 1.00 67.62 83 VAL A C 1
ATOM 614 O O . VAL A 1 83 ? -0.670 -20.735 -16.507 1.00 67.62 83 VAL A O 1
ATOM 617 N N . GLN A 1 84 ? -1.649 -19.028 -15.430 1.00 65.19 84 GLN A N 1
ATOM 618 C CA . GLN A 1 84 ? -3.012 -19.374 -15.803 1.00 65.19 84 GLN A CA 1
ATOM 619 C C . GLN A 1 84 ? -3.398 -18.481 -16.995 1.00 65.19 84 GLN A C 1
ATOM 621 O O . GLN A 1 84 ? -3.367 -17.254 -16.904 1.00 65.19 84 GLN A O 1
ATOM 626 N N . GLU A 1 85 ? -3.648 -19.086 -18.157 1.00 60.66 85 GLU A N 1
ATOM 627 C CA . GLU A 1 85 ? -4.082 -18.359 -19.358 1.00 60.66 85 GLU A CA 1
ATOM 628 C C . GLU A 1 85 ? -5.564 -17.960 -19.241 1.00 60.66 85 GLU A C 1
ATOM 630 O O . GLU A 1 85 ? -6.358 -18.697 -18.660 1.00 60.66 85 GLU A O 1
ATOM 635 N N . ASN A 1 86 ? -5.949 -16.824 -19.839 1.00 61.34 86 ASN A N 1
ATOM 636 C CA . ASN A 1 86 ? -7.332 -16.308 -19.882 1.00 61.34 86 ASN A CA 1
ATOM 637 C C . ASN A 1 86 ? -7.963 -16.004 -18.519 1.00 61.34 86 ASN A C 1
ATOM 639 O O . ASN A 1 86 ? -9.167 -16.168 -18.329 1.00 61.34 86 ASN A O 1
ATOM 643 N N . VAL A 1 87 ? -7.151 -15.546 -17.576 1.00 75.75 87 VAL A N 1
ATOM 644 C CA . VAL A 1 87 ? -7.655 -15.043 -16.308 1.00 75.75 87 VAL A CA 1
ATOM 645 C C . VAL A 1 87 ? -8.240 -13.649 -16.518 1.00 75.75 87 VAL A C 1
ATOM 647 O O . VAL A 1 87 ? -7.538 -12.750 -16.982 1.00 75.75 87 VAL A O 1
ATOM 650 N N . LEU A 1 88 ? -9.532 -13.502 -16.235 1.00 82.31 88 LEU A N 1
ATOM 651 C CA . LEU A 1 88 ? -10.228 -12.221 -16.272 1.00 82.31 88 LEU A CA 1
ATOM 652 C C . LEU A 1 88 ? -10.022 -11.492 -14.940 1.00 82.31 88 LEU A C 1
ATOM 654 O O . LEU A 1 88 ? -10.020 -12.124 -13.888 1.00 82.31 88 LEU A O 1
ATOM 658 N N . ASP A 1 89 ? -9.824 -10.186 -15.034 1.00 83.94 89 ASP A N 1
ATOM 659 C CA . ASP A 1 89 ? -9.788 -9.206 -13.945 1.00 83.94 89 ASP A CA 1
ATOM 660 C C . ASP A 1 89 ? -10.565 -8.004 -14.497 1.00 83.94 89 ASP A C 1
ATOM 662 O O . ASP A 1 89 ? -10.029 -7.176 -15.243 1.00 83.94 89 ASP A O 1
ATOM 666 N N . SER A 1 90 ? -11.888 -8.038 -14.329 1.00 83.31 90 SER A N 1
ATOM 667 C CA . SER A 1 90 ? -12.800 -7.170 -15.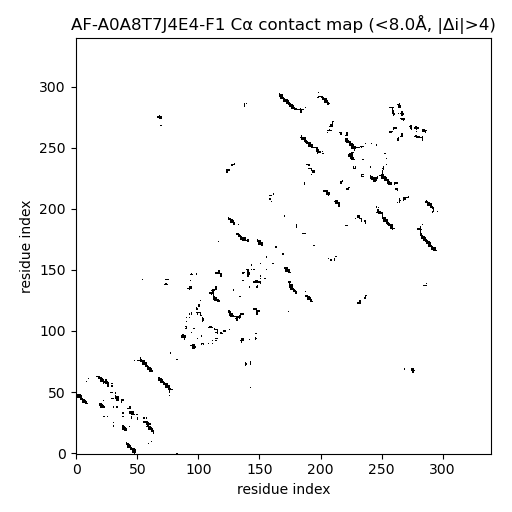076 1.00 83.31 90 SER A CA 1
ATOM 668 C C . SER A 1 90 ? -12.844 -5.737 -14.542 1.00 83.31 90 SER A C 1
ATOM 670 O O . SER A 1 90 ? -13.213 -4.840 -15.306 1.00 83.31 90 SER A O 1
ATOM 672 N N . ASP A 1 91 ? -12.481 -5.485 -13.280 1.00 82.81 91 ASP A N 1
ATOM 673 C CA . ASP A 1 91 ? -12.361 -4.128 -12.731 1.00 82.81 91 ASP A CA 1
ATOM 674 C C . ASP A 1 91 ? -10.913 -3.637 -12.570 1.00 82.81 91 ASP A C 1
ATOM 676 O O . ASP A 1 91 ? -10.707 -2.432 -12.378 1.00 82.81 91 ASP A O 1
ATOM 680 N N . GLY A 1 92 ? -9.922 -4.496 -12.817 1.00 85.06 92 GLY A N 1
ATOM 681 C CA . GLY A 1 92 ? -8.512 -4.136 -12.906 1.00 85.06 92 GLY A CA 1
ATOM 682 C C . GLY A 1 92 ? -7.868 -3.877 -11.547 1.00 85.06 92 GLY A C 1
ATOM 683 O O . GLY A 1 92 ? -6.876 -3.137 -11.485 1.00 85.06 92 GLY A O 1
ATOM 684 N N . ASP A 1 93 ? -8.436 -4.416 -10.469 1.00 87.44 93 ASP A N 1
ATOM 685 C CA . ASP A 1 93 ? -7.927 -4.252 -9.109 1.00 87.44 93 ASP A CA 1
ATOM 686 C C . ASP A 1 93 ? -6.766 -5.225 -8.787 1.00 87.44 93 ASP A C 1
ATOM 688 O O . ASP A 1 93 ? -6.073 -5.086 -7.772 1.00 87.44 93 ASP A O 1
ATOM 692 N N . GLY A 1 94 ? -6.462 -6.152 -9.703 1.00 86.75 94 GLY A N 1
ATOM 693 C CA . GLY A 1 94 ? -5.399 -7.146 -9.583 1.00 86.75 94 GLY A CA 1
ATOM 694 C C . GLY A 1 94 ? -5.828 -8.447 -8.901 1.00 86.75 94 GLY A C 1
ATOM 695 O O . GLY A 1 94 ? -5.006 -9.365 -8.792 1.00 86.75 94 GLY A O 1
ATOM 696 N N . VAL A 1 95 ? -7.074 -8.543 -8.442 1.00 87.12 95 VAL A N 1
ATOM 697 C CA . VAL A 1 95 ? -7.755 -9.784 -8.087 1.00 87.12 95 VAL A CA 1
ATOM 698 C C . VAL A 1 95 ? -8.502 -10.274 -9.320 1.00 87.12 95 VAL A C 1
ATOM 700 O O . VAL A 1 95 ? -8.983 -9.522 -10.150 1.00 87.12 95 VAL A O 1
ATOM 703 N N . ILE A 1 96 ? -8.524 -11.584 -9.500 1.00 86.31 96 ILE A N 1
ATOM 704 C CA . ILE A 1 96 ? -9.093 -12.180 -10.703 1.00 86.31 96 ILE A CA 1
ATOM 705 C C . ILE A 1 96 ? -10.560 -12.501 -10.447 1.00 86.31 96 ILE A C 1
ATOM 707 O O . ILE A 1 96 ? -10.879 -12.918 -9.338 1.00 86.31 96 ILE A O 1
ATOM 711 N N . ASP A 1 97 ? -11.418 -12.433 -11.462 1.00 83.94 97 ASP A N 1
ATOM 712 C CA . ASP A 1 97 ? -12.876 -12.597 -11.334 1.00 83.94 97 ASP A CA 1
ATOM 713 C C . ASP A 1 97 ? -13.290 -13.893 -10.605 1.00 83.94 97 ASP A C 1
ATOM 715 O O . ASP A 1 97 ? -14.327 -13.945 -9.956 1.00 83.94 97 ASP A O 1
ATOM 719 N N . GLU A 1 98 ? -12.487 -14.963 -10.695 1.00 83.19 98 GLU A N 1
ATOM 720 C CA . GLU A 1 98 ? -12.737 -16.230 -9.981 1.00 83.19 98 GLU A CA 1
ATOM 721 C C . GLU A 1 98 ? -12.625 -16.093 -8.449 1.00 83.19 98 GLU A C 1
ATOM 723 O O . GLU A 1 98 ? -13.250 -16.848 -7.705 1.00 83.19 98 GLU A O 1
ATOM 728 N N . PHE A 1 99 ? -11.798 -15.165 -7.967 1.00 85.00 99 PHE A N 1
ATOM 729 C CA . PHE A 1 99 ? -11.546 -14.918 -6.543 1.00 85.00 99 PHE A CA 1
ATOM 730 C C . PHE A 1 99 ? -11.999 -13.538 -6.083 1.00 85.00 99 PHE A C 1
ATOM 732 O O . PHE A 1 99 ? -11.896 -13.249 -4.889 1.00 85.00 99 PHE A O 1
ATOM 739 N N . ASP A 1 100 ? -12.478 -12.714 -7.006 1.00 85.25 100 ASP A N 1
ATOM 740 C CA . ASP A 1 100 ? -12.908 -11.365 -6.733 1.00 85.25 100 ASP A CA 1
ATOM 741 C C . ASP A 1 100 ? -14.419 -11.313 -6.501 1.00 85.25 100 ASP A C 1
ATOM 743 O O . ASP A 1 100 ? -15.230 -11.353 -7.423 1.00 85.25 100 ASP A O 1
ATOM 747 N N . ASN A 1 101 ? -14.803 -11.210 -5.235 1.00 77.31 101 ASN A N 1
ATOM 748 C CA . ASN A 1 101 ? -16.192 -10.963 -4.852 1.00 77.31 101 ASN A CA 1
ATOM 749 C C . ASN A 1 101 ? -16.463 -9.476 -4.617 1.00 77.31 101 ASN A C 1
ATOM 751 O O . ASN A 1 101 ? -17.613 -9.068 -4.445 1.00 77.31 101 ASN A O 1
ATOM 755 N N . ALA A 1 102 ? -15.404 -8.664 -4.636 1.00 76.62 102 ALA A N 1
ATOM 756 C CA . ALA A 1 102 ? -15.498 -7.224 -4.756 1.00 76.62 102 ALA A CA 1
ATOM 757 C C . ALA A 1 102 ? -15.763 -6.793 -6.206 1.00 76.62 102 ALA A C 1
ATOM 759 O O . ALA A 1 102 ? -15.990 -5.601 -6.410 1.00 76.62 102 ALA A O 1
ATOM 760 N N . LEU A 1 103 ? -15.824 -7.749 -7.148 1.00 72.38 103 LEU A N 1
ATOM 761 C CA . LEU A 1 103 ? -16.040 -7.544 -8.573 1.00 72.38 1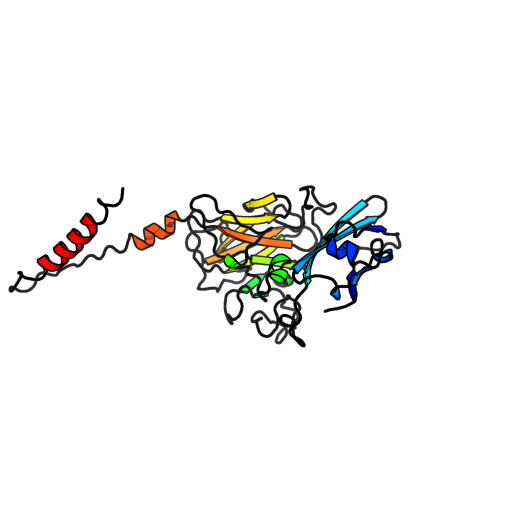03 LEU A CA 1
ATOM 762 C C . LEU A 1 103 ? -17.312 -6.747 -8.837 1.00 72.38 103 LEU A C 1
ATOM 764 O O . LEU A 1 103 ? -18.423 -7.269 -8.993 1.00 72.38 103 LEU A O 1
ATOM 768 N N . ASN A 1 104 ? -17.149 -5.439 -8.952 1.00 61.94 104 ASN A N 1
ATOM 769 C CA . ASN A 1 104 ? -18.272 -4.552 -9.212 1.00 61.94 104 ASN A CA 1
ATOM 770 C C . ASN A 1 104 ? -18.516 -4.379 -10.717 1.00 61.94 104 ASN A C 1
ATOM 772 O O . ASN A 1 104 ? -19.534 -3.805 -11.112 1.00 61.94 104 ASN A O 1
ATOM 776 N N . ALA A 1 105 ? -17.640 -4.915 -11.578 1.00 50.44 105 ALA A N 1
ATOM 777 C CA . ALA A 1 105 ? -17.695 -4.756 -13.032 1.00 50.44 105 ALA A CA 1
ATOM 778 C C . ALA A 1 105 ? -19.022 -5.219 -13.664 1.00 50.44 105 ALA A C 1
ATOM 780 O O . ALA A 1 105 ? -19.497 -4.603 -14.620 1.00 50.44 105 ALA A O 1
ATOM 781 N N . ALA A 1 106 ? -19.663 -6.258 -13.114 1.00 50.62 106 ALA A N 1
ATOM 782 C CA . ALA A 1 106 ? -20.913 -6.798 -13.654 1.00 50.62 106 ALA A CA 1
ATOM 783 C C . ALA A 1 106 ? -22.147 -5.907 -13.393 1.00 50.62 106 ALA A C 1
ATOM 785 O O . ALA A 1 106 ? -23.155 -6.042 -14.089 1.00 50.62 106 ALA A O 1
ATOM 786 N N . THR A 1 107 ? -22.092 -4.999 -12.409 1.00 56.81 107 THR A N 1
ATOM 787 C CA . THR A 1 107 ? -23.236 -4.146 -12.023 1.00 56.81 107 THR A CA 1
ATOM 788 C C . THR A 1 107 ? -22.945 -2.650 -12.137 1.00 56.81 107 THR A C 1
ATOM 790 O O . THR A 1 107 ? -23.850 -1.881 -12.469 1.00 56.81 107 THR A O 1
ATOM 793 N N . ASN A 1 108 ? -21.697 -2.228 -11.918 1.00 57.00 108 ASN A N 1
ATOM 794 C CA . ASN A 1 108 ? -21.234 -0.861 -12.103 1.00 57.00 108 ASN A CA 1
ATOM 795 C C . ASN A 1 108 ? -19.691 -0.800 -12.231 1.00 57.00 108 ASN A C 1
ATOM 797 O O . ASN A 1 108 ? -19.003 -0.749 -11.210 1.00 57.00 108 ASN A O 1
ATOM 801 N N . PRO A 1 109 ? -19.128 -0.691 -13.448 1.00 54.66 109 PRO A N 1
ATOM 802 C CA . PRO A 1 109 ? -17.676 -0.597 -13.665 1.00 54.66 109 PRO A CA 1
ATOM 803 C C . PRO A 1 109 ? -17.014 0.666 -13.072 1.00 54.66 109 PRO A C 1
ATOM 805 O O . PRO A 1 109 ? -15.805 0.841 -13.192 1.00 54.66 109 PRO A O 1
ATOM 808 N N . LEU A 1 110 ? -17.780 1.568 -12.445 1.00 52.34 110 LEU A N 1
ATOM 809 C CA . LEU A 1 110 ? -17.263 2.727 -11.708 1.00 52.34 110 LEU A CA 1
ATOM 810 C C . LEU A 1 110 ? -17.055 2.461 -10.207 1.00 52.34 110 LEU A C 1
ATOM 812 O O . LEU A 1 110 ? -16.432 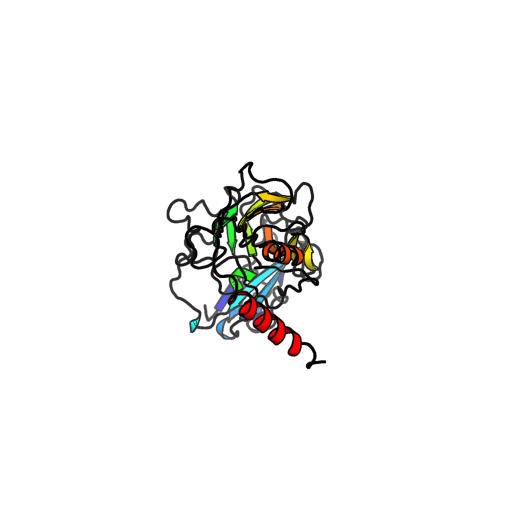3.287 -9.542 1.00 52.34 110 LEU A O 1
ATOM 816 N N . 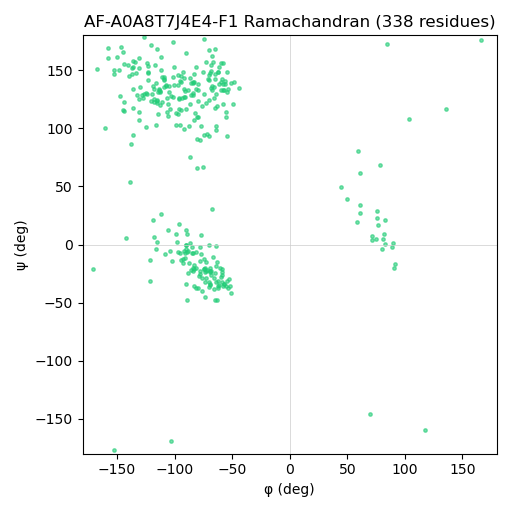MET A 1 111 ? -17.567 1.355 -9.655 1.00 65.69 111 MET A N 1
ATOM 817 C CA . MET A 1 111 ? -17.354 0.998 -8.248 1.00 65.69 111 MET A CA 1
ATOM 818 C C . MET A 1 111 ? -16.048 0.215 -8.100 1.00 65.69 111 MET A C 1
ATOM 820 O O . MET A 1 111 ? -16.040 -0.987 -7.931 1.00 65.69 111 MET A O 1
ATOM 824 N N . GLN A 1 112 ? -14.920 0.908 -8.182 1.00 82.94 112 GLN A N 1
ATOM 825 C CA . GLN A 1 112 ? -13.593 0.320 -7.941 1.00 82.94 112 GLN A CA 1
ATOM 826 C C . GLN A 1 112 ? -13.122 0.573 -6.501 1.00 82.94 112 GLN A C 1
ATOM 828 O O . GLN A 1 112 ? -11.938 0.518 -6.207 1.00 82.94 112 GLN A O 1
ATOM 833 N N . ASN A 1 113 ? -14.040 0.921 -5.598 1.00 89.56 113 ASN A N 1
ATOM 834 C CA . ASN A 1 113 ? -13.747 1.313 -4.220 1.00 89.56 113 ASN A CA 1
ATOM 835 C C . ASN A 1 113 ? -13.714 0.127 -3.248 1.00 89.56 113 ASN A C 1
ATOM 837 O O . ASN A 1 113 ? -13.674 0.331 -2.039 1.00 89.56 113 ASN A O 1
ATOM 841 N N . LYS A 1 114 ? -13.768 -1.104 -3.761 1.00 91.44 114 LYS A N 1
ATOM 842 C CA . LYS A 1 114 ? -13.697 -2.333 -2.977 1.00 91.44 114 LYS A CA 1
ATOM 843 C C . LYS A 1 114 ? -12.544 -3.188 -3.478 1.00 91.44 114 LYS A C 1
ATOM 845 O O . LYS A 1 114 ? -12.221 -3.114 -4.652 1.00 91.44 114 LYS A O 1
ATOM 850 N N . LEU A 1 115 ? -11.928 -3.949 -2.576 1.00 92.38 115 LEU A N 1
ATOM 851 C CA . LEU A 1 115 ? -10.813 -4.843 -2.896 1.00 92.38 115 LEU A CA 1
ATOM 852 C C . LEU A 1 115 ? -10.860 -6.077 -1.999 1.00 92.38 115 LEU A C 1
ATOM 854 O O . LEU A 1 115 ? -10.922 -5.952 -0.770 1.00 92.38 115 LEU A O 1
ATOM 858 N N . GLN A 1 116 ? -10.811 -7.270 -2.585 1.00 91.62 116 GLN A N 1
ATOM 859 C CA . GLN A 1 116 ? -10.856 -8.518 -1.824 1.00 91.62 116 GLN A CA 1
ATOM 860 C C . GLN A 1 116 ? -9.604 -8.682 -0.943 1.00 91.62 116 GLN A C 1
ATOM 862 O O . GLN A 1 116 ? -8.475 -8.657 -1.444 1.00 91.62 116 GLN A O 1
ATOM 867 N N . ILE A 1 117 ? -9.772 -8.903 0.373 1.00 90.62 117 ILE A N 1
ATOM 868 C CA . ILE A 1 117 ? -8.616 -9.176 1.246 1.00 90.62 117 ILE A CA 1
ATOM 869 C C . ILE A 1 117 ? -8.301 -10.663 1.353 1.00 90.62 117 ILE A C 1
ATOM 871 O O . ILE A 1 117 ? -7.126 -10.993 1.432 1.00 90.62 117 ILE A O 1
ATOM 875 N N . GLU A 1 118 ? -9.293 -11.557 1.317 1.00 88.19 118 GLU A N 1
ATOM 876 C CA . GLU A 1 118 ? -9.088 -13.000 1.506 1.00 88.19 118 GLU A CA 1
ATOM 877 C C . GLU A 1 118 ? -9.713 -13.818 0.372 1.00 88.19 118 GLU A C 1
ATOM 879 O O . GLU A 1 118 ? -10.900 -13.702 0.074 1.00 88.19 118 GLU A O 1
ATOM 884 N N . ARG A 1 119 ? -8.914 -14.677 -0.256 1.00 84.31 119 ARG A N 1
ATOM 885 C CA . ARG A 1 119 ? -9.321 -15.512 -1.382 1.00 84.31 119 ARG A CA 1
ATOM 886 C C . ARG A 1 119 ? -10.373 -16.538 -0.962 1.00 84.31 119 ARG A C 1
ATOM 888 O O . ARG A 1 119 ? -10.199 -17.256 0.020 1.00 84.31 119 ARG A O 1
ATOM 895 N N . GLY A 1 120 ? -11.410 -16.682 -1.787 1.00 75.12 120 GLY A N 1
ATOM 896 C CA . GLY A 1 120 ? -12.441 -17.713 -1.618 1.00 75.12 120 GLY A CA 1
ATOM 897 C C . GLY A 1 120 ? -13.462 -17.409 -0.520 1.00 75.12 120 GLY A C 1
ATOM 898 O O . GLY A 1 120 ? -14.155 -18.320 -0.071 1.00 75.12 120 GLY A O 1
ATOM 899 N N . ILE A 1 121 ? -13.545 -16.151 -0.079 1.00 77.44 121 ILE A N 1
ATOM 900 C CA . ILE A 1 121 ? -14.582 -15.668 0.831 1.00 77.44 121 ILE A CA 1
ATOM 901 C C . ILE A 1 121 ? -15.481 -14.685 0.075 1.00 77.44 121 ILE A C 1
ATOM 903 O O . ILE A 1 121 ? -14.993 -13.684 -0.441 1.00 77.44 121 ILE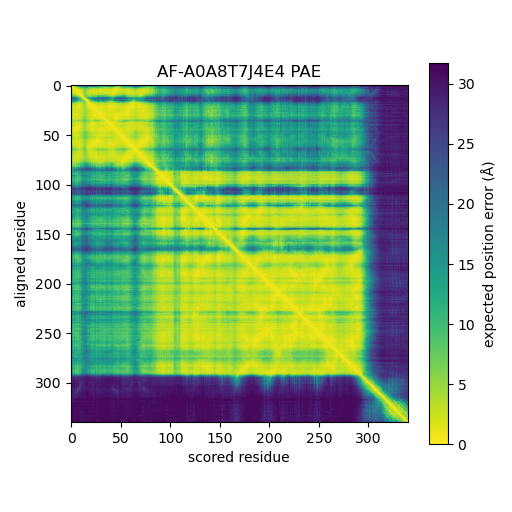 A O 1
ATOM 907 N N . GLU A 1 122 ? -16.777 -14.999 -0.012 1.00 69.56 122 GLU A N 1
ATOM 908 C CA . GLU A 1 122 ? -17.682 -14.405 -1.013 1.00 69.56 122 GLU A CA 1
ATOM 909 C C . GLU A 1 122 ? -18.480 -13.174 -0.566 1.00 69.56 122 GLU A C 1
ATOM 911 O O . GLU A 1 122 ? -19.034 -12.469 -1.402 1.00 69.56 122 GLU A O 1
ATOM 916 N N . ASP A 1 123 ? -18.538 -12.876 0.729 1.00 76.06 123 ASP A N 1
ATOM 917 C CA . ASP A 1 123 ? -19.482 -11.885 1.270 1.00 76.06 123 ASP A CA 1
ATOM 918 C C . ASP A 1 123 ? -18.923 -11.023 2.412 1.00 76.06 123 ASP A C 1
ATOM 920 O O . ASP A 1 123 ? -19.642 -10.242 3.041 1.00 76.06 123 ASP A O 1
ATOM 924 N N . ARG A 1 124 ? -17.637 -11.175 2.711 1.00 84.69 124 ARG A N 1
ATOM 925 C CA . ARG A 1 124 ? -16.965 -10.538 3.841 1.00 84.69 124 ARG A CA 1
ATOM 926 C C . ARG A 1 124 ? -15.470 -10.477 3.569 1.00 84.69 124 ARG A C 1
ATOM 928 O O . ARG A 1 124 ? -14.968 -11.155 2.677 1.00 84.69 124 ARG A O 1
ATOM 935 N N . TYR A 1 125 ? -14.759 -9.721 4.396 1.00 89.81 125 TYR A N 1
ATOM 936 C CA . TYR A 1 125 ? -13.323 -9.512 4.256 1.00 89.81 125 TYR A CA 1
ATOM 937 C C . TYR A 1 125 ? -12.990 -8.847 2.908 1.00 89.81 125 TYR A C 1
ATOM 939 O O . TYR A 1 125 ? -12.235 -9.355 2.078 1.00 89.81 125 TYR A O 1
ATOM 947 N N . THR A 1 126 ? -13.526 -7.641 2.748 1.00 92.12 126 THR A N 1
ATOM 948 C CA . THR A 1 126 ? -13.288 -6.755 1.606 1.00 92.12 126 THR A CA 1
ATOM 949 C C . THR A 1 126 ? -12.909 -5.378 2.146 1.00 92.12 126 THR A C 1
ATOM 951 O O . THR A 1 126 ? -13.539 -4.903 3.095 1.00 92.12 126 THR A O 1
ATOM 954 N N . LEU A 1 127 ? -11.877 -4.745 1.584 1.00 94.12 127 LEU A N 1
ATOM 955 C CA . LEU A 1 127 ? -11.617 -3.330 1.851 1.00 94.12 127 LEU A CA 1
ATOM 956 C C . LEU A 1 127 ? -12.718 -2.486 1.225 1.00 94.12 127 LEU A C 1
ATOM 958 O O . LEU A 1 127 ? -13.257 -2.849 0.184 1.00 94.12 127 LEU A O 1
ATOM 962 N N . ASP A 1 128 ? -13.021 -1.348 1.833 1.00 92.75 128 ASP A N 1
ATOM 963 C CA . ASP A 1 128 ? -13.979 -0.392 1.284 1.00 92.75 128 ASP A CA 1
ATOM 964 C C . ASP A 1 128 ? -13.424 1.020 1.407 1.00 92.75 128 ASP A C 1
ATOM 966 O O . ASP A 1 128 ? -12.929 1.397 2.465 1.00 92.75 128 ASP A O 1
ATOM 970 N N . SER A 1 129 ? -13.508 1.814 0.352 1.00 93.50 129 SER A N 1
ATOM 971 C CA . SER A 1 129 ? -13.123 3.222 0.377 1.00 93.50 129 SER A CA 1
ATOM 972 C C . SER A 1 129 ? -14.283 4.130 0.005 1.00 93.50 129 SER A C 1
ATOM 974 O O . SER A 1 129 ? -15.340 3.687 -0.454 1.00 93.50 129 SER A O 1
ATOM 976 N N . ASP A 1 130 ? -14.066 5.431 0.174 1.00 90.81 130 ASP A N 1
ATOM 977 C CA . ASP A 1 130 ? -14.987 6.445 -0.329 1.00 90.81 130 ASP A CA 1
ATOM 978 C C . ASP A 1 130 ? -15.262 6.278 -1.832 1.00 90.81 130 ASP A C 1
ATOM 980 O O . ASP A 1 130 ? -14.402 5.857 -2.614 1.00 90.81 130 ASP A O 1
ATOM 984 N N . ALA A 1 131 ? -16.475 6.648 -2.248 1.00 87.00 131 ALA A N 1
ATOM 985 C CA . ALA A 1 131 ? -16.866 6.610 -3.650 1.00 87.00 131 ALA A CA 1
ATOM 986 C C . ALA A 1 131 ? -15.932 7.483 -4.507 1.00 87.00 131 ALA A C 1
ATOM 988 O O . ALA A 1 131 ? -15.662 8.638 -4.182 1.00 87.00 131 ALA A O 1
ATOM 989 N N . GLY A 1 132 ? -15.472 6.932 -5.632 1.00 86.38 132 GLY A N 1
ATOM 990 C CA . GLY A 1 132 ? -14.526 7.591 -6.538 1.00 86.38 132 GLY A CA 1
ATOM 991 C C . GLY A 1 132 ? -13.055 7.284 -6.247 1.00 86.38 132 GLY A C 1
ATOM 992 O O . GLY A 1 132 ? -12.232 7.460 -7.144 1.00 86.38 132 GLY A O 1
ATOM 993 N N . ILE A 1 133 ? -12.735 6.758 -5.060 1.00 91.19 133 ILE A N 1
ATOM 994 C CA . ILE A 1 133 ? -11.417 6.187 -4.773 1.00 91.19 133 ILE A CA 1
ATOM 995 C C . ILE A 1 133 ? -11.371 4.764 -5.320 1.00 91.19 133 ILE A C 1
ATOM 997 O O . ILE A 1 133 ? -12.314 3.994 -5.149 1.00 91.19 133 ILE A O 1
ATOM 1001 N N . LYS A 1 134 ? -10.283 4.438 -6.013 1.00 92.38 134 LYS A N 1
ATOM 1002 C CA . LYS A 1 134 ? -10.061 3.132 -6.628 1.00 92.38 134 LYS A CA 1
ATOM 1003 C C . LYS A 1 134 ? -9.033 2.361 -5.818 1.00 92.38 134 LYS A C 1
ATOM 1005 O O . LYS A 1 134 ? -7.906 2.839 -5.699 1.00 92.38 134 LYS A O 1
ATOM 1010 N N . LEU A 1 135 ? -9.401 1.198 -5.303 1.00 94.31 135 LEU A N 1
ATOM 1011 C CA . LEU A 1 135 ? -8.509 0.281 -4.610 1.00 94.31 135 LEU A CA 1
ATOM 1012 C C . LEU A 1 135 ? -7.980 -0.762 -5.590 1.00 94.31 135 LEU A C 1
ATOM 1014 O O . LEU A 1 135 ? -8.678 -1.177 -6.507 1.00 94.31 135 LEU A O 1
ATOM 1018 N N . ARG A 1 136 ? -6.729 -1.167 -5.397 1.00 93.38 136 ARG A N 1
ATOM 1019 C CA . ARG A 1 136 ? -6.116 -2.301 -6.092 1.00 93.38 136 ARG A CA 1
ATOM 1020 C C . ARG A 1 136 ? -5.060 -2.947 -5.211 1.00 93.38 136 ARG A C 1
ATOM 1022 O O . ARG A 1 136 ? -4.558 -2.317 -4.276 1.00 93.38 136 ARG A O 1
ATOM 1029 N N . LEU A 1 137 ? -4.683 -4.181 -5.524 1.00 93.75 137 LEU A N 1
ATOM 1030 C CA . LEU A 1 137 ? -3.618 -4.888 -4.823 1.00 93.75 137 LEU A CA 1
ATOM 1031 C C . LEU A 1 137 ? -2.330 -4.069 -4.824 1.00 93.75 137 LEU A C 1
ATOM 1033 O O . LEU A 1 137 ? -1.866 -3.632 -5.881 1.00 93.75 137 LEU A O 1
ATOM 1037 N N . GLY A 1 138 ? -1.725 -3.927 -3.650 1.00 93.12 138 GLY A N 1
ATOM 1038 C CA . GLY A 1 138 ? -0.418 -3.312 -3.506 1.00 93.12 138 GLY A CA 1
ATOM 1039 C C . GLY A 1 138 ? 0.695 -4.186 -4.080 1.00 93.12 138 GLY A C 1
ATOM 1040 O O . GLY A 1 138 ? 0.526 -5.363 -4.424 1.00 93.12 138 GLY A O 1
ATOM 1041 N N . ALA A 1 139 ? 1.870 -3.590 -4.231 1.00 88.44 139 ALA A N 1
ATOM 1042 C CA . ALA A 1 139 ? 3.001 -4.208 -4.906 1.00 88.44 139 ALA A CA 1
ATOM 1043 C C . ALA A 1 139 ? 3.497 -5.511 -4.230 1.00 88.44 139 ALA A C 1
ATOM 1045 O O . ALA A 1 139 ? 3.898 -6.465 -4.907 1.00 88.44 139 ALA A O 1
ATOM 1046 N N . TYR A 1 140 ? 3.435 -5.603 -2.905 1.00 89.06 140 TYR A N 1
ATOM 1047 C CA . TYR A 1 140 ? 3.770 -6.816 -2.164 1.00 89.06 140 TYR A CA 1
ATOM 1048 C C . TYR A 1 140 ? 2.666 -7.878 -2.244 1.00 89.06 140 TYR A C 1
ATOM 1050 O O . TYR A 1 140 ? 2.993 -9.056 -2.424 1.00 89.06 140 TYR A O 1
ATOM 1058 N N . ALA A 1 141 ? 1.388 -7.493 -2.176 1.00 90.75 141 ALA A N 1
ATOM 1059 C CA . ALA A 1 141 ? 0.251 -8.405 -2.318 1.00 90.75 141 ALA A CA 1
ATOM 1060 C C . ALA A 1 141 ? 0.224 -9.043 -3.714 1.00 90.75 141 ALA A C 1
ATOM 1062 O O . ALA A 1 141 ? 0.204 -10.273 -3.834 1.00 90.75 141 ALA A O 1
ATOM 1063 N N . ARG A 1 142 ? 0.378 -8.234 -4.776 1.00 86.62 142 ARG A N 1
ATOM 1064 C CA . ARG A 1 142 ? 0.481 -8.711 -6.172 1.00 86.62 142 ARG A CA 1
ATOM 1065 C C . ARG A 1 142 ? 1.574 -9.764 -6.339 1.00 86.62 142 ARG A C 1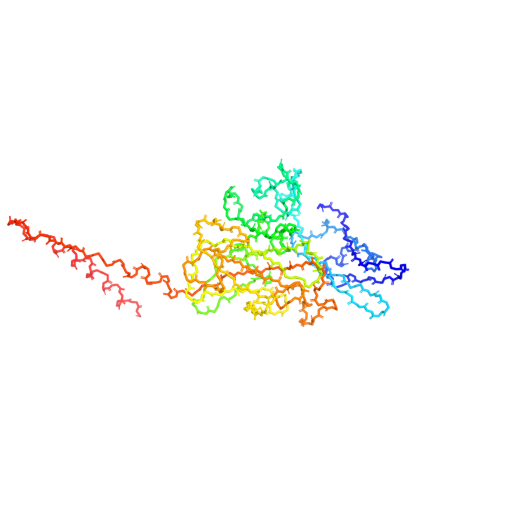
ATOM 1067 O O . ARG A 1 142 ? 1.422 -10.743 -7.065 1.00 86.62 142 ARG A O 1
ATOM 1074 N N . THR A 1 143 ? 2.690 -9.605 -5.631 1.00 82.19 143 THR A N 1
ATOM 1075 C CA . THR A 1 143 ? 3.824 -10.529 -5.727 1.00 82.19 143 THR A CA 1
ATOM 1076 C C . THR A 1 143 ? 3.760 -11.700 -4.729 1.00 82.19 143 THR A C 1
ATOM 1078 O O . THR A 1 143 ? 4.643 -12.572 -4.733 1.00 82.19 143 THR A O 1
ATOM 1081 N N . ALA A 1 144 ? 2.737 -11.788 -3.873 1.00 80.81 144 ALA A N 1
ATOM 1082 C CA . ALA A 1 144 ? 2.531 -12.879 -2.912 1.00 80.81 144 ALA A CA 1
ATOM 1083 C C . ALA A 1 144 ? 1.812 -14.116 -3.490 1.00 80.81 144 ALA A C 1
ATOM 1085 O O . ALA A 1 144 ? 1.835 -15.156 -2.845 1.00 80.81 144 ALA A O 1
ATOM 1086 N N . ASN A 1 145 ? 1.310 -14.072 -4.737 1.00 66.75 145 ASN A N 1
ATOM 1087 C CA . ASN A 1 145 ? 0.506 -15.140 -5.381 1.00 66.75 145 ASN A CA 1
ATOM 1088 C C . ASN A 1 145 ? -0.821 -15.453 -4.660 1.00 66.75 145 ASN A C 1
ATOM 1090 O O . ASN A 1 145 ? -1.311 -16.580 -4.733 1.00 66.75 145 ASN A O 1
ATOM 1094 N N . GLY A 1 146 ? -1.393 -14.475 -3.957 1.00 70.69 146 GLY A N 1
ATOM 1095 C CA . GLY A 1 146 ? -2.638 -14.663 -3.214 1.00 70.69 146 GLY A CA 1
ATOM 1096 C C . GLY A 1 146 ? -3.915 -14.399 -4.016 1.00 70.69 146 GLY A C 1
ATOM 1097 O O . GLY A 1 146 ? -4.940 -14.965 -3.656 1.00 70.69 146 GLY A O 1
ATOM 1098 N N . ASN A 1 147 ? -3.859 -13.579 -5.083 1.00 85.31 147 ASN A N 1
ATOM 1099 C CA . ASN A 1 147 ? -5.048 -12.936 -5.679 1.00 85.31 147 ASN A CA 1
ATOM 1100 C C . ASN A 1 147 ? -5.953 -12.359 -4.575 1.00 85.31 147 ASN A C 1
ATOM 1102 O O . ASN A 1 147 ? -7.119 -12.714 -4.465 1.00 85.31 147 ASN A O 1
ATOM 1106 N N . GLN A 1 148 ? -5.350 -11.596 -3.664 1.00 90.56 148 GLN A N 1
ATOM 1107 C CA . GLN A 1 148 ? -5.986 -11.062 -2.463 1.00 90.56 148 GLN A CA 1
ATOM 1108 C C . GLN A 1 148 ? -5.056 -9.994 -1.859 1.00 90.56 148 GLN A C 1
ATOM 1110 O O . GLN A 1 148 ? -3.832 -10.106 -2.001 1.00 90.56 148 GLN A O 1
ATOM 1115 N N . ALA A 1 149 ? -5.598 -8.988 -1.171 1.00 93.38 149 ALA A N 1
ATOM 1116 C CA . ALA A 1 149 ? -4.789 -7.937 -0.538 1.00 93.38 149 ALA A CA 1
ATOM 1117 C C . ALA A 1 149 ? -4.060 -8.413 0.732 1.00 93.38 149 ALA A C 1
ATOM 1119 O O . ALA A 1 149 ? -3.066 -7.812 1.144 1.00 93.38 149 ALA A O 1
ATOM 1120 N N . GLN A 1 150 ? -4.530 -9.499 1.354 1.00 93.00 150 GLN A N 1
ATOM 1121 C CA . GLN A 1 150 ? -3.899 -10.107 2.520 1.00 93.00 150 GLN A CA 1
ATOM 1122 C C . GLN A 1 150 ? -2.626 -10.880 2.153 1.00 93.00 150 GLN A C 1
ATOM 1124 O O . GLN A 1 150 ? -2.624 -11.804 1.335 1.00 93.00 150 GLN A O 1
ATOM 1129 N N . ILE A 1 151 ? -1.550 -10.586 2.871 1.00 90.94 151 ILE A N 1
ATOM 1130 C CA . ILE A 1 151 ? -0.324 -11.374 2.899 1.00 90.94 151 ILE A CA 1
ATOM 1131 C C . ILE A 1 151 ? -0.281 -12.118 4.232 1.00 90.94 151 ILE A C 1
ATOM 1133 O O . ILE A 1 151 ? -0.106 -11.527 5.303 1.00 90.94 151 ILE A O 1
ATOM 1137 N N . ASP A 1 152 ? -0.450 -13.437 4.156 1.00 85.25 152 ASP A N 1
ATOM 1138 C CA . ASP A 1 152 ? -0.419 -14.313 5.322 1.00 85.25 152 ASP A CA 1
ATOM 1139 C C . ASP A 1 152 ? 0.932 -14.284 6.023 1.00 85.25 152 ASP A C 1
ATOM 1141 O O . ASP A 1 152 ? 1.984 -14.227 5.383 1.00 85.25 152 ASP A O 1
ATOM 1145 N N . LYS A 1 153 ? 0.919 -14.474 7.345 1.00 80.12 153 LYS A N 1
ATOM 1146 C CA . LYS A 1 153 ? 2.138 -14.562 8.161 1.00 80.12 153 LYS A CA 1
ATOM 1147 C C . LYS A 1 153 ? 3.148 -15.587 7.634 1.00 80.12 153 LYS A C 1
ATOM 1149 O O . LYS A 1 153 ? 4.350 -15.354 7.700 1.00 80.12 153 LYS A O 1
ATOM 1154 N N . ALA A 1 154 ? 2.672 -16.707 7.085 1.00 76.44 154 ALA A N 1
ATOM 1155 C CA . ALA A 1 154 ? 3.526 -17.736 6.487 1.00 76.44 154 ALA A CA 1
ATOM 1156 C C . ALA A 1 154 ? 4.211 -17.282 5.182 1.00 76.44 154 ALA A C 1
ATOM 1158 O O . ALA A 1 154 ? 5.239 -17.841 4.805 1.00 76.44 154 ALA A O 1
ATOM 1159 N N . MET A 1 155 ? 3.651 -16.280 4.501 1.00 75.81 155 MET A N 1
ATOM 1160 C CA . MET A 1 155 ? 4.175 -15.692 3.266 1.00 75.81 155 MET A CA 1
ATOM 1161 C C . MET A 1 155 ? 4.995 -14.416 3.510 1.00 75.81 155 MET A C 1
ATOM 1163 O O . MET A 1 155 ? 5.607 -13.902 2.572 1.00 75.81 155 MET A O 1
ATOM 1167 N N . LEU A 1 156 ? 5.043 -13.910 4.750 1.00 79.19 156 LEU A N 1
ATOM 1168 C CA . LEU A 1 156 ? 5.879 -12.769 5.121 1.00 79.19 156 LEU A CA 1
ATOM 1169 C C . LEU A 1 156 ? 7.360 -13.160 5.092 1.00 79.19 156 LEU A C 1
ATOM 1171 O O . LEU A 1 156 ? 7.934 -13.651 6.063 1.00 79.19 156 LEU A O 1
ATOM 1175 N N . SER A 1 157 ? 7.995 -12.905 3.955 1.00 76.06 157 SER A N 1
ATOM 1176 C CA . SER A 1 157 ? 9.444 -12.928 3.788 1.00 76.06 157 SER A CA 1
ATOM 1177 C C . SER A 1 157 ? 10.010 -11.510 3.799 1.00 76.06 157 SER A C 1
ATOM 1179 O O . SER A 1 157 ? 9.269 -10.526 3.759 1.00 76.06 157 SER A O 1
ATOM 1181 N N . ALA A 1 158 ? 11.339 -11.387 3.779 1.00 70.25 158 ALA A N 1
ATOM 1182 C CA . ALA A 1 158 ? 11.963 -10.111 3.451 1.00 70.25 158 ALA A CA 1
ATOM 1183 C C . ALA A 1 158 ? 11.370 -9.546 2.130 1.00 70.25 158 ALA A C 1
ATOM 1185 O O . ALA A 1 158 ? 11.117 -10.326 1.203 1.00 70.25 158 ALA A O 1
ATOM 1186 N N . PRO A 1 159 ? 11.114 -8.227 2.050 1.00 72.75 159 PRO A N 1
ATOM 1187 C CA . PRO A 1 159 ? 11.460 -7.225 3.058 1.00 72.75 159 PRO A CA 1
ATOM 1188 C C . PRO A 1 159 ? 10.344 -6.962 4.101 1.00 72.75 159 PRO A C 1
ATOM 1190 O O . PRO A 1 159 ? 10.599 -6.297 5.100 1.00 72.75 159 PRO A O 1
ATOM 1193 N N . LEU A 1 160 ? 9.154 -7.559 3.945 1.00 79.19 160 LEU A N 1
ATOM 1194 C CA . LEU A 1 160 ? 8.002 -7.424 4.855 1.00 79.19 160 LEU A CA 1
ATOM 1195 C C . LEU A 1 160 ? 8.098 -8.248 6.148 1.00 79.19 160 LEU A C 1
ATOM 1197 O O . LEU A 1 160 ? 7.127 -8.331 6.898 1.00 79.19 160 LEU A O 1
ATOM 1201 N N . SER A 1 161 ? 9.242 -8.872 6.436 1.00 79.50 161 SER A N 1
ATOM 1202 C CA . SER A 1 161 ? 9.411 -9.670 7.650 1.00 79.50 161 SER A CA 1
ATOM 1203 C C . SER A 1 161 ? 9.073 -8.831 8.886 1.00 79.50 161 SER A C 1
ATOM 1205 O O . SER A 1 161 ? 9.813 -7.910 9.236 1.00 79.50 161 SER A O 1
ATOM 1207 N N . PHE A 1 162 ? 7.955 -9.148 9.534 1.00 77.81 162 PHE A N 1
ATOM 1208 C CA . PHE A 1 162 ? 7.495 -8.456 10.729 1.00 77.81 162 PHE A CA 1
ATOM 1209 C C . PHE A 1 162 ? 8.071 -9.147 11.963 1.00 77.81 162 PHE A C 1
ATOM 1211 O O . PHE A 1 162 ? 7.773 -10.315 12.233 1.00 77.81 162 PHE A O 1
ATOM 1218 N N . LYS A 1 163 ? 8.903 -8.431 12.719 1.00 73.06 163 LYS A N 1
ATOM 1219 C CA . LYS A 1 163 ? 9.371 -8.880 14.032 1.00 73.06 163 LYS A CA 1
ATOM 1220 C C . LYS A 1 163 ? 8.522 -8.190 15.083 1.00 73.06 163 LYS A C 1
ATOM 1222 O O . LYS A 1 163 ? 8.725 -7.011 15.344 1.00 73.06 163 LYS A O 1
ATOM 1227 N N . ALA A 1 164 ? 7.578 -8.935 15.643 1.00 66.94 164 ALA A N 1
ATOM 1228 C CA . ALA A 1 164 ? 6.823 -8.474 16.794 1.00 66.94 164 ALA A CA 1
ATOM 1229 C C . ALA A 1 164 ? 7.768 -8.163 17.957 1.00 66.94 164 ALA A C 1
ATOM 1231 O O . ALA A 1 164 ? 8.758 -8.876 18.153 1.00 66.94 164 ALA A O 1
ATOM 1232 N N . VAL A 1 165 ? 7.458 -7.108 18.709 1.00 69.25 165 VAL A N 1
ATOM 1233 C CA . VAL A 1 165 ? 8.058 -6.900 20.028 1.00 69.25 165 VAL A CA 1
ATOM 1234 C C . VAL A 1 165 ? 7.517 -7.985 20.968 1.00 69.25 165 VAL A C 1
ATOM 1236 O O . VAL A 1 165 ? 6.454 -8.557 20.714 1.00 69.25 165 VAL A O 1
ATOM 1239 N N . ASP A 1 166 ? 8.264 -8.333 22.018 1.00 66.56 166 ASP A N 1
ATOM 1240 C CA . ASP A 1 166 ? 7.839 -9.343 22.990 1.00 66.56 166 ASP A CA 1
ATOM 1241 C C . ASP A 1 166 ? 6.406 -9.066 23.473 1.00 66.56 166 ASP A C 1
ATOM 1243 O O . ASP A 1 166 ? 6.119 -8.005 24.022 1.00 66.56 166 ASP A O 1
ATOM 1247 N N . GLY A 1 167 ? 5.515 -10.035 23.253 1.00 64.50 167 GLY A N 1
ATOM 1248 C CA . GLY A 1 167 ? 4.106 -9.932 23.628 1.00 64.50 167 GLY A CA 1
ATOM 1249 C C . GLY A 1 167 ? 3.178 -9.333 22.566 1.00 64.50 167 GLY A C 1
ATOM 1250 O O . GLY A 1 167 ? 1.980 -9.267 22.815 1.00 64.50 167 GLY A O 1
ATOM 1251 N N . GLU A 1 168 ? 3.661 -8.961 21.379 1.00 80.06 168 GLU A N 1
ATOM 1252 C CA . GLU A 1 168 ? 2.809 -8.521 20.266 1.00 80.06 168 GLU A CA 1
ATOM 1253 C C . GLU A 1 168 ? 2.513 -9.657 19.275 1.00 80.06 168 GLU A C 1
ATOM 1255 O O . GLU A 1 168 ? 3.346 -10.523 18.984 1.00 80.06 168 GLU A O 1
ATOM 1260 N N . VAL A 1 169 ? 1.317 -9.638 18.690 1.00 83.06 169 VAL A N 1
ATOM 1261 C CA . VAL A 1 169 ? 0.943 -10.507 17.568 1.00 83.06 169 VAL A CA 1
ATOM 1262 C C . VAL A 1 169 ? 0.243 -9.707 16.481 1.00 83.06 169 VAL A C 1
ATOM 1264 O O . VAL A 1 169 ? -0.489 -8.771 16.766 1.00 83.06 169 VAL A O 1
ATOM 1267 N N . HIS A 1 170 ? 0.430 -10.111 15.230 1.00 85.75 170 HIS A N 1
ATOM 1268 C CA . HIS A 1 170 ? -0.395 -9.691 14.100 1.00 85.75 170 HIS A CA 1
ATOM 1269 C C . HIS A 1 170 ? -0.965 -10.940 13.426 1.00 85.75 170 HIS A C 1
ATOM 1271 O O . HIS A 1 170 ? -0.360 -12.020 13.495 1.00 85.75 170 HIS A O 1
ATOM 1277 N N . ASP A 1 171 ? -2.109 -10.786 12.766 1.00 86.00 171 ASP A N 1
ATOM 1278 C CA . ASP A 1 171 ? -2.751 -11.878 12.034 1.00 86.00 171 ASP A CA 1
ATOM 1279 C C . ASP A 1 171 ? -2.259 -11.941 10.580 1.00 86.00 171 ASP A C 1
ATOM 1281 O O . ASP A 1 171 ? -1.877 -13.006 10.093 1.00 86.00 171 ASP A O 1
ATOM 1285 N N . TYR A 1 172 ? -2.230 -10.793 9.902 1.00 89.38 172 TYR A N 1
ATOM 1286 C CA . TYR A 1 172 ? -1.856 -10.658 8.495 1.00 89.38 172 TYR A CA 1
ATOM 1287 C C . TYR A 1 172 ? -1.409 -9.233 8.174 1.00 89.38 172 TYR A C 1
ATOM 1289 O O . TYR A 1 172 ? -1.745 -8.296 8.896 1.00 89.38 172 TYR A O 1
ATOM 1297 N N . VAL A 1 173 ? -0.680 -9.068 7.074 1.00 93.25 173 VAL A N 1
ATOM 1298 C CA . VAL A 1 173 ? -0.434 -7.756 6.462 1.00 93.25 173 VAL A CA 1
ATOM 1299 C C . VAL A 1 173 ? -1.474 -7.543 5.373 1.00 93.25 173 VAL A C 1
ATOM 1301 O O . VAL A 1 173 ? -1.789 -8.480 4.646 1.00 93.25 173 VAL A O 1
ATOM 1304 N N . VAL A 1 174 ? -2.007 -6.336 5.257 1.00 95.19 174 VAL A N 1
ATOM 1305 C CA . VAL A 1 174 ? -2.771 -5.909 4.082 1.00 95.19 174 VAL A CA 1
ATOM 1306 C C . VAL A 1 174 ? -1.892 -4.983 3.281 1.00 95.19 174 VAL A C 1
ATOM 1308 O O . VAL A 1 174 ? -1.223 -4.136 3.860 1.00 95.19 174 VAL A O 1
ATOM 1311 N N . ASP A 1 175 ? -1.877 -5.165 1.969 1.00 95.69 175 ASP A N 1
ATOM 1312 C CA . ASP A 1 175 ? -1.147 -4.292 1.065 1.00 95.69 175 ASP A CA 1
ATOM 1313 C C . ASP A 1 175 ? -2.042 -3.863 -0.099 1.00 95.69 175 ASP A C 1
ATOM 1315 O O . ASP A 1 175 ? -2.467 -4.688 -0.914 1.00 95.69 175 ASP A O 1
ATOM 1319 N N . PHE A 1 176 ? -2.339 -2.565 -0.153 1.00 96.44 176 PHE A N 1
ATOM 1320 C CA . PHE A 1 176 ? -3.189 -1.955 -1.170 1.00 96.44 176 PHE A CA 1
ATOM 1321 C C . PHE A 1 176 ? -2.601 -0.643 -1.698 1.00 96.44 176 PHE A C 1
ATOM 1323 O O . PHE A 1 176 ? -1.798 0.028 -1.047 1.00 96.44 176 PHE A O 1
ATOM 1330 N N . GLU A 1 177 ? -3.043 -0.271 -2.894 1.00 96.19 177 GLU A N 1
ATOM 1331 C CA . GLU A 1 177 ? -2.843 1.049 -3.486 1.00 96.19 177 GLU A CA 1
ATOM 1332 C C . GLU A 1 177 ? -4.213 1.687 -3.718 1.00 96.19 177 GLU A C 1
ATOM 1334 O O . GLU A 1 177 ? -5.135 1.032 -4.211 1.00 96.19 177 GLU A O 1
ATOM 1339 N N . ALA A 1 178 ? -4.344 2.965 -3.382 1.00 95.75 178 ALA A N 1
ATOM 1340 C CA . ALA A 1 178 ? -5.572 3.725 -3.552 1.00 95.75 178 ALA A CA 1
ATOM 1341 C C . ALA A 1 178 ? -5.327 4.919 -4.476 1.00 95.75 178 ALA A C 1
ATOM 1343 O O . ALA A 1 178 ? -4.457 5.739 -4.212 1.00 95.75 178 ALA A O 1
ATOM 1344 N N . THR A 1 179 ? -6.092 5.022 -5.562 1.00 92.38 179 THR A N 1
ATOM 1345 C CA . THR A 1 179 ? -5.945 6.061 -6.599 1.00 92.38 179 THR A CA 1
ATOM 1346 C C . THR A 1 179 ? -7.267 6.788 -6.848 1.00 92.38 179 THR A C 1
ATOM 1348 O O . THR A 1 179 ? -8.294 6.456 -6.259 1.00 92.38 179 THR A O 1
ATOM 1351 N N . GLY A 1 180 ? -7.271 7.784 -7.739 1.00 88.19 180 GLY A N 1
ATOM 1352 C CA . GLY A 1 180 ? -8.485 8.545 -8.062 1.00 88.19 180 GLY A CA 1
ATOM 1353 C C . GLY A 1 180 ? -8.781 9.664 -7.063 1.00 88.19 180 GLY A C 1
ATOM 1354 O O . GLY A 1 180 ? -9.918 10.125 -6.971 1.00 88.19 180 GLY A O 1
ATOM 1355 N N . LEU A 1 181 ? -7.760 10.109 -6.326 1.00 91.25 181 LEU A N 1
ATOM 1356 C CA . LEU A 1 181 ? -7.879 11.207 -5.378 1.00 91.25 181 LEU A CA 1
ATOM 1357 C C . LEU A 1 181 ? -8.325 12.500 -6.091 1.00 91.25 181 LEU A C 1
ATOM 1359 O O . LEU A 1 181 ? -7.825 12.799 -7.180 1.00 91.25 181 LEU A O 1
ATOM 1363 N N . PRO A 1 182 ? -9.216 13.310 -5.482 1.00 87.25 182 PRO A N 1
ATOM 1364 C CA . PRO A 1 182 ? -9.672 14.572 -6.074 1.00 87.25 182 PRO A CA 1
ATOM 1365 C C . PRO A 1 182 ? -8.539 15.569 -6.351 1.00 87.25 182 PRO A C 1
ATOM 1367 O O . PRO A 1 182 ? -8.611 16.346 -7.303 1.00 87.25 182 PRO A O 1
ATOM 1370 N N . ALA A 1 183 ? -7.503 15.553 -5.510 1.00 89.56 183 ALA A N 1
ATOM 1371 C CA . ALA A 1 183 ? -6.272 16.310 -5.681 1.00 89.56 183 ALA A CA 1
ATOM 1372 C C . ALA A 1 183 ? -5.113 15.582 -4.987 1.00 89.56 183 ALA A C 1
ATOM 1374 O O . ALA A 1 183 ? -5.319 14.979 -3.931 1.00 89.56 183 ALA A O 1
ATOM 1375 N N . ALA A 1 184 ? -3.904 15.691 -5.543 1.00 89.69 184 ALA A N 1
ATOM 1376 C CA . ALA A 1 184 ? -2.691 15.248 -4.859 1.00 89.69 184 ALA A CA 1
ATOM 1377 C C . ALA A 1 184 ? -2.543 15.972 -3.507 1.00 89.69 184 ALA A C 1
ATOM 1379 O O . ALA A 1 184 ? -2.832 17.169 -3.410 1.00 89.69 184 ALA A O 1
ATOM 1380 N N . GLY A 1 185 ? -2.137 15.241 -2.474 1.00 91.31 185 GLY A N 1
ATOM 1381 C CA . GLY A 1 185 ? -2.102 15.698 -1.082 1.00 91.31 185 GLY A CA 1
ATOM 1382 C C . GLY A 1 185 ? -3.438 15.632 -0.339 1.00 91.31 185 GLY A C 1
ATOM 1383 O O . GLY A 1 185 ? -3.529 16.119 0.782 1.00 91.31 185 GLY A O 1
ATOM 1384 N N . SER A 1 186 ? -4.501 15.091 -0.943 1.00 95.25 186 SER A N 1
ATOM 1385 C CA . SER A 1 186 ? -5.764 14.867 -0.224 1.00 95.25 186 SER A CA 1
ATOM 1386 C C . SER A 1 186 ? -5.699 13.584 0.601 1.00 95.25 186 SER A C 1
ATOM 1388 O O . SER A 1 186 ? -5.022 12.632 0.218 1.00 95.25 186 SER A O 1
ATOM 1390 N N . SER A 1 187 ? -6.469 13.526 1.687 1.00 96.62 187 SER A N 1
ATOM 1391 C CA . SER A 1 187 ? -6.660 12.280 2.427 1.00 96.62 187 SER A CA 1
ATOM 1392 C C . SER A 1 187 ? -7.748 11.404 1.811 1.00 96.62 187 SER A C 1
ATOM 1394 O O . SER A 1 187 ? -8.754 11.902 1.299 1.00 96.62 187 SER A O 1
ATOM 1396 N N . ILE A 1 188 ? -7.566 10.092 1.915 1.00 95.81 188 ILE A N 1
ATOM 1397 C CA . ILE A 1 188 ? -8.579 9.077 1.605 1.00 95.81 188 ILE A CA 1
ATOM 1398 C C . ILE A 1 188 ? -9.030 8.368 2.870 1.00 95.81 188 ILE A C 1
ATOM 1400 O O . ILE A 1 188 ? -8.290 8.345 3.851 1.00 95.81 188 ILE A O 1
ATOM 1404 N N . ARG A 1 189 ? -10.193 7.713 2.818 1.00 96.75 189 ARG A N 1
ATOM 1405 C CA . ARG A 1 189 ? -10.620 6.759 3.844 1.00 96.75 189 ARG A CA 1
ATOM 1406 C C . ARG A 1 189 ? -10.667 5.347 3.286 1.00 96.75 189 ARG A C 1
ATOM 1408 O O . ARG A 1 189 ? -11.248 5.132 2.223 1.00 96.75 189 ARG A O 1
ATOM 1415 N N . VAL A 1 190 ? -10.085 4.403 4.023 1.00 97.19 190 VAL A N 1
ATOM 1416 C CA . VAL A 1 190 ? -10.113 2.967 3.716 1.00 97.19 190 VAL A CA 1
ATOM 1417 C C . VAL A 1 190 ? -10.518 2.188 4.958 1.00 97.19 190 VAL A C 1
ATOM 1419 O O . VAL A 1 190 ? -9.913 2.311 6.020 1.00 97.19 190 VAL A O 1
ATOM 1422 N N . VAL A 1 191 ? -11.558 1.379 4.820 1.00 97.38 191 VAL A N 1
ATOM 1423 C CA . VAL A 1 191 ? -12.094 0.487 5.838 1.00 97.38 191 VAL A CA 1
ATOM 1424 C C . VAL A 1 191 ? -11.443 -0.882 5.707 1.00 97.38 191 VAL A C 1
ATOM 1426 O O . VAL A 1 191 ? -11.481 -1.508 4.652 1.00 97.38 191 VAL A O 1
ATOM 1429 N N . LEU A 1 192 ? -10.901 -1.358 6.822 1.00 97.12 192 LEU A N 1
ATOM 1430 C CA . LEU A 1 192 ? -10.276 -2.654 6.997 1.00 97.12 192 LEU A CA 1
ATOM 1431 C C . LEU A 1 192 ? -11.094 -3.512 7.983 1.00 97.12 192 LEU A C 1
ATOM 1433 O O . LEU A 1 192 ? -11.119 -3.211 9.185 1.00 97.12 192 LEU A O 1
ATOM 1437 N N . PRO A 1 193 ? -11.733 -4.603 7.523 1.00 95.81 193 PRO A N 1
ATOM 1438 C CA . PRO A 1 193 ? -12.288 -5.617 8.414 1.00 95.81 193 PRO A CA 1
ATOM 1439 C C . PRO A 1 193 ? -11.182 -6.424 9.102 1.00 95.81 193 PRO A C 1
ATOM 1441 O O . PRO A 1 193 ? -10.180 -6.770 8.476 1.00 95.81 193 PRO A O 1
ATOM 1444 N N . LEU A 1 194 ? -11.383 -6.756 10.382 1.00 94.81 194 LEU A N 1
ATOM 1445 C CA . LEU A 1 194 ? -10.436 -7.513 11.205 1.00 94.81 194 LEU A CA 1
ATOM 1446 C C . LEU A 1 194 ? -10.931 -8.931 11.513 1.00 94.81 194 LEU A C 1
ATOM 1448 O O . LEU A 1 194 ? -12.099 -9.142 11.848 1.00 94.81 194 LEU A O 1
ATOM 1452 N N . LYS A 1 195 ? -10.009 -9.903 11.524 1.00 90.81 195 LYS A N 1
ATOM 1453 C CA . LYS A 1 195 ? -10.305 -11.296 11.929 1.00 90.81 195 LYS A CA 1
ATOM 1454 C C . LYS A 1 195 ? -10.615 -11.431 13.420 1.00 90.81 195 LYS A C 1
ATOM 1456 O O . LYS A 1 195 ? -11.380 -12.304 13.837 1.00 90.81 195 LYS A O 1
ATOM 1461 N N . ARG A 1 196 ? -10.088 -10.525 14.244 1.00 91.94 196 ARG A N 1
ATOM 1462 C CA . ARG A 1 196 ? -10.365 -10.446 15.683 1.00 91.94 196 ARG A CA 1
ATOM 1463 C C . ARG A 1 196 ? -10.651 -9.016 16.120 1.00 91.94 196 ARG A C 1
ATOM 1465 O O . ARG A 1 196 ? -10.237 -8.061 15.471 1.00 91.94 196 ARG A O 1
ATOM 1472 N N . ALA A 1 197 ? -11.349 -8.896 17.243 1.00 94.56 197 ALA A N 1
ATOM 1473 C CA . ALA A 1 197 ? -11.608 -7.609 17.867 1.00 94.56 197 ALA A CA 1
ATOM 1474 C C . ALA A 1 197 ? -10.315 -6.945 18.361 1.00 94.56 197 ALA A C 1
ATOM 1476 O O . ALA A 1 197 ? -9.387 -7.627 18.805 1.00 94.56 197 ALA A O 1
ATOM 1477 N N . LEU A 1 198 ? -10.285 -5.615 18.306 1.00 95.50 198 LEU A N 1
ATOM 1478 C CA . LEU A 1 198 ? -9.207 -4.792 18.838 1.00 95.50 198 LEU A CA 1
ATOM 1479 C C . LEU A 1 198 ? -9.061 -4.995 20.350 1.00 95.50 198 LEU A C 1
ATOM 1481 O O . LEU A 1 198 ? -10.043 -5.064 21.094 1.00 95.50 198 LEU A O 1
ATOM 1485 N N . THR A 1 199 ? -7.813 -5.082 20.796 1.00 94.19 199 THR A N 1
ATOM 1486 C CA . THR A 1 199 ? -7.420 -5.083 22.210 1.00 94.19 199 THR A CA 1
ATOM 1487 C C . THR A 1 199 ? -7.159 -3.657 22.690 1.00 94.19 199 THR A C 1
ATOM 1489 O O . THR A 1 199 ? -6.920 -2.777 21.870 1.00 94.19 199 THR A O 1
ATOM 1492 N N . GLU A 1 200 ? -7.102 -3.436 24.006 1.00 89.81 200 GLU A N 1
ATOM 1493 C CA . GLU A 1 200 ? -6.854 -2.107 24.600 1.00 89.81 200 GLU A CA 1
ATOM 1494 C C . GLU A 1 200 ? -5.575 -1.425 24.097 1.00 89.81 200 GLU A C 1
ATOM 1496 O O . GLU A 1 200 ? -5.524 -0.206 23.977 1.00 89.81 200 GLU A O 1
ATOM 1501 N N . ARG A 1 201 ? -4.550 -2.213 23.764 1.00 89.62 201 ARG A N 1
ATOM 1502 C CA . ARG A 1 201 ? -3.251 -1.720 23.290 1.00 89.62 201 ARG A CA 1
ATOM 1503 C C . ARG A 1 201 ? -2.993 -2.066 21.826 1.00 89.62 201 ARG A C 1
ATOM 1505 O O . ARG A 1 201 ? -1.846 -2.233 21.429 1.00 89.62 201 ARG A O 1
ATOM 1512 N N . ALA A 1 202 ? -4.058 -2.234 21.040 1.00 94.31 202 ALA A N 1
ATOM 1513 C CA . ALA A 1 202 ? -3.907 -2.447 19.609 1.00 94.31 202 ALA A CA 1
ATOM 1514 C C . ALA A 1 202 ? -3.303 -1.205 18.939 1.00 94.31 202 ALA A C 1
ATOM 1516 O O . ALA A 1 202 ? -3.635 -0.075 19.296 1.00 94.31 202 ALA A O 1
ATOM 1517 N N . ALA A 1 203 ? -2.442 -1.421 17.949 1.00 94.81 203 ALA A N 1
ATOM 1518 C CA . ALA A 1 203 ? -1.845 -0.359 17.148 1.00 94.81 203 ALA A CA 1
ATOM 1519 C C . ALA A 1 203 ? -1.868 -0.735 15.665 1.00 94.81 203 ALA A C 1
ATOM 1521 O O . ALA A 1 203 ? -1.862 -1.916 15.314 1.00 94.81 203 ALA A O 1
ATOM 1522 N N . TYR A 1 204 ? -1.889 0.269 14.791 1.00 96.62 204 TYR A N 1
ATOM 1523 C CA . TYR A 1 204 ? -1.690 0.064 13.360 1.00 96.62 204 TYR A CA 1
ATOM 1524 C C . TYR A 1 204 ? -0.226 0.335 13.016 1.00 96.62 204 TYR A C 1
ATOM 1526 O O . TYR A 1 204 ? 0.312 1.391 13.351 1.00 96.62 204 TYR A O 1
ATOM 1534 N N . MET A 1 205 ? 0.418 -0.626 12.365 1.00 95.31 205 MET A N 1
ATOM 1535 C CA . MET A 1 205 ? 1.808 -0.556 11.930 1.00 95.31 205 MET A CA 1
ATOM 1536 C C . MET A 1 205 ? 1.857 -0.436 10.412 1.00 95.31 205 MET A C 1
ATOM 1538 O O . MET A 1 205 ? 1.167 -1.163 9.703 1.00 95.31 205 MET A O 1
ATOM 1542 N N . LYS A 1 206 ? 2.711 0.456 9.927 1.00 94.25 206 LYS A N 1
ATOM 1543 C CA . LYS A 1 206 ? 2.961 0.758 8.520 1.00 94.25 206 LYS A CA 1
ATOM 1544 C C . LYS A 1 206 ? 4.328 0.241 8.122 1.00 94.25 206 LYS A C 1
ATOM 1546 O O . LYS A 1 206 ? 5.276 0.354 8.900 1.00 94.25 206 LYS A O 1
ATOM 1551 N N . TYR A 1 207 ? 4.455 -0.285 6.915 1.00 93.31 207 TYR A N 1
ATOM 1552 C CA . TYR A 1 207 ? 5.751 -0.647 6.364 1.00 93.31 207 TYR A CA 1
ATOM 1553 C C . TYR A 1 207 ? 6.247 0.413 5.377 1.00 93.31 207 TYR A C 1
ATOM 1555 O O . TYR A 1 207 ? 5.583 0.724 4.394 1.00 93.31 207 TYR A O 1
ATOM 1563 N N . HIS A 1 208 ? 7.464 0.908 5.594 1.00 89.50 208 HIS A N 1
ATOM 1564 C CA . HIS A 1 208 ? 8.208 1.682 4.602 1.00 89.50 208 HIS A CA 1
ATOM 1565 C C . HIS A 1 208 ? 9.472 0.921 4.219 1.00 89.50 208 HIS A C 1
ATOM 1567 O O . HIS A 1 208 ? 10.181 0.417 5.089 1.00 89.50 208 HIS A O 1
ATOM 1573 N N . ALA A 1 209 ? 9.827 0.912 2.934 1.00 86.25 209 ALA A N 1
ATOM 1574 C CA . ALA A 1 209 ? 11.037 0.227 2.470 1.00 86.25 209 ALA A CA 1
ATOM 1575 C C . ALA A 1 209 ? 12.316 0.730 3.173 1.00 86.25 209 ALA A C 1
ATOM 1577 O O . ALA A 1 209 ? 13.220 -0.054 3.451 1.00 86.25 209 ALA A O 1
ATOM 1578 N N . ALA A 1 210 ? 12.370 2.025 3.500 1.00 86.75 210 ALA A N 1
ATOM 1579 C CA . ALA A 1 210 ? 13.516 2.643 4.164 1.00 86.75 210 ALA A CA 1
ATOM 1580 C C . ALA A 1 210 ? 13.543 2.485 5.688 1.00 86.75 210 ALA A C 1
ATOM 1582 O O . ALA A 1 210 ? 14.618 2.394 6.278 1.00 86.75 210 ALA A O 1
ATOM 1583 N N . LEU A 1 211 ? 12.375 2.507 6.337 1.00 88.81 211 LEU A N 1
ATOM 1584 C CA . LEU A 1 211 ? 12.272 2.535 7.803 1.00 88.81 211 LEU A CA 1
ATOM 1585 C C . LEU A 1 211 ? 11.927 1.166 8.396 1.00 88.81 211 LEU A C 1
ATOM 1587 O O . LEU A 1 211 ? 12.068 0.959 9.599 1.00 88.81 211 LEU A O 1
ATOM 1591 N N . GLY A 1 212 ? 11.481 0.227 7.563 1.00 91.00 212 GLY A N 1
ATOM 1592 C CA . GLY A 1 212 ? 10.824 -0.985 8.016 1.00 91.00 212 GLY A CA 1
ATOM 1593 C C . GLY A 1 212 ? 9.440 -0.685 8.591 1.00 91.00 212 GLY A C 1
ATOM 1594 O O . GLY A 1 212 ? 8.733 0.207 8.123 1.00 91.00 212 GLY A O 1
ATOM 1595 N N . TRP A 1 213 ? 9.056 -1.462 9.602 1.00 92.88 213 TRP A N 1
ATOM 1596 C CA . TRP A 1 213 ? 7.780 -1.311 10.294 1.00 92.88 213 TRP A CA 1
ATOM 1597 C C . TRP A 1 213 ? 7.833 -0.170 11.309 1.00 92.88 213 TRP A C 1
ATOM 1599 O O . TRP A 1 213 ? 8.663 -0.184 12.217 1.00 92.88 213 TRP A O 1
ATOM 1609 N N . VAL A 1 214 ? 6.922 0.789 11.178 1.00 93.25 214 VAL A N 1
ATOM 1610 C CA . VAL A 1 214 ? 6.769 1.938 12.078 1.00 93.25 214 VAL A CA 1
ATOM 1611 C C . VAL A 1 214 ? 5.304 2.085 12.498 1.00 93.25 214 VAL A C 1
ATOM 1613 O O . VAL A 1 214 ? 4.420 1.683 11.741 1.00 93.25 214 VAL A O 1
ATOM 1616 N N . PRO A 1 215 ? 5.005 2.637 13.685 1.00 95.00 215 PRO A N 1
ATOM 1617 C CA . PRO A 1 215 ? 3.630 2.948 14.060 1.00 95.00 215 PRO A CA 1
ATOM 1618 C C . PRO A 1 215 ? 3.008 3.977 13.116 1.00 95.00 215 PRO A C 1
ATOM 1620 O O . PRO A 1 215 ? 3.703 4.867 12.623 1.00 95.00 215 PRO A O 1
ATOM 1623 N N . PHE A 1 216 ? 1.696 3.878 12.911 1.00 97.44 216 PHE A N 1
ATOM 1624 C CA . PHE A 1 216 ? 0.921 4.907 12.229 1.00 97.44 216 PHE A CA 1
ATOM 1625 C C . PHE A 1 216 ? 1.070 6.256 12.949 1.00 97.44 216 PHE A C 1
ATOM 1627 O O . PHE A 1 216 ? 0.950 6.339 14.173 1.00 97.44 216 PHE A O 1
ATOM 1634 N N . ILE A 1 217 ? 1.335 7.314 12.189 1.00 97.94 217 ILE A N 1
ATOM 1635 C CA . ILE A 1 217 ? 1.524 8.671 12.705 1.00 97.94 217 ILE A CA 1
ATOM 1636 C C . ILE A 1 217 ? 0.206 9.430 12.556 1.00 97.94 217 ILE A C 1
ATOM 1638 O O . ILE A 1 217 ? -0.215 9.709 11.438 1.00 97.94 217 ILE A O 1
ATOM 1642 N N . GLU A 1 218 ? -0.441 9.767 13.672 1.00 97.75 218 GLU A N 1
ATOM 1643 C CA . GLU A 1 218 ? -1.705 10.511 13.659 1.00 97.75 218 GLU A CA 1
ATOM 1644 C C . GLU A 1 218 ? -1.494 12.034 13.669 1.00 97.75 218 GLU A C 1
ATOM 1646 O O . GLU A 1 218 ? -0.736 12.574 14.480 1.00 97.75 218 GLU A O 1
ATOM 1651 N N . ASP A 1 219 ? -2.210 12.734 12.792 1.00 97.56 219 ASP A N 1
ATOM 1652 C CA . ASP A 1 219 ? -2.283 14.192 12.687 1.00 97.56 219 ASP A CA 1
ATOM 1653 C C . ASP A 1 219 ? -3.654 14.608 12.087 1.00 97.56 219 ASP A C 1
ATOM 1655 O O . ASP A 1 219 ? -4.524 13.759 11.891 1.00 97.56 219 ASP A O 1
ATOM 1659 N N . PRO A 1 220 ? -3.942 15.900 11.831 1.00 97.12 220 PRO A N 1
ATOM 1660 C CA . PRO A 1 220 ? -5.247 16.300 11.297 1.00 97.12 220 PRO A CA 1
ATOM 1661 C C . PRO A 1 220 ? -5.633 15.708 9.929 1.00 97.12 220 PRO A C 1
ATOM 1663 O O . PRO A 1 220 ? -6.824 15.730 9.615 1.00 97.12 220 PRO A O 1
ATOM 1666 N N . ALA A 1 221 ? -4.671 15.231 9.133 1.00 97.19 221 ALA A N 1
ATOM 1667 C CA . ALA A 1 221 ? -4.873 14.632 7.810 1.00 97.19 221 ALA A CA 1
ATOM 1668 C C . ALA A 1 221 ? -4.654 13.103 7.804 1.00 97.19 221 ALA A C 1
ATOM 1670 O O . ALA A 1 221 ? -4.950 12.439 6.809 1.00 97.19 221 ALA A O 1
ATOM 1671 N N . ASN A 1 222 ? -4.167 12.546 8.915 1.00 98.06 222 ASN A N 1
ATOM 1672 C CA . ASN A 1 222 ? -3.877 11.133 9.098 1.00 98.06 222 ASN A CA 1
ATOM 1673 C C . ASN A 1 222 ? -4.506 10.640 10.404 1.00 98.06 222 ASN A C 1
ATOM 1675 O O . ASN A 1 222 ? -4.017 10.961 11.484 1.00 98.06 222 ASN A O 1
ATOM 1679 N N . ARG A 1 223 ? -5.583 9.858 10.348 1.00 98.38 223 ARG A N 1
ATOM 1680 C CA . ARG A 1 223 ? -6.330 9.464 11.555 1.00 98.38 223 ARG A CA 1
ATOM 1681 C C . ARG A 1 223 ? -6.725 8.001 11.531 1.00 98.38 223 ARG A C 1
ATOM 1683 O O . ARG A 1 223 ? -7.052 7.447 10.484 1.00 98.38 223 ARG A O 1
ATOM 1690 N N . LEU A 1 224 ? -6.756 7.397 12.713 1.00 98.50 224 LEU A N 1
ATOM 1691 C CA . LEU A 1 224 ? -7.331 6.076 12.907 1.00 98.50 224 LEU A CA 1
ATOM 1692 C C . LEU A 1 224 ? -8.728 6.207 13.498 1.00 98.50 224 LEU A C 1
ATOM 1694 O O . LEU A 1 224 ? -8.964 6.971 14.432 1.00 98.50 224 LEU A O 1
ATOM 1698 N N . PHE A 1 225 ? -9.653 5.414 12.981 1.00 98.56 225 PHE A N 1
ATOM 1699 C CA . PHE A 1 225 ? -10.977 5.236 13.554 1.00 98.56 225 PHE A CA 1
ATOM 1700 C C . PHE A 1 225 ? -11.288 3.750 13.666 1.00 98.56 225 PHE A C 1
ATOM 1702 O O . PHE A 1 225 ? -10.714 2.917 12.964 1.00 98.56 225 PHE A O 1
ATOM 1709 N N . SER A 1 226 ? -12.248 3.408 14.512 1.00 98.62 226 SER A N 1
ATOM 1710 C CA . SER A 1 226 ? -12.767 2.048 14.599 1.00 98.62 226 SER A CA 1
ATOM 1711 C C . SER A 1 226 ? -14.260 2.018 14.887 1.00 98.62 226 SER A C 1
ATOM 1713 O O . SER A 1 226 ? -14.836 2.991 15.386 1.00 98.62 226 SER A O 1
ATOM 1715 N N . ALA A 1 227 ? -14.891 0.915 14.490 1.00 98.56 227 ALA A N 1
ATOM 1716 C CA . ALA A 1 227 ? -16.318 0.691 14.657 1.00 98.56 227 ALA A CA 1
ATOM 1717 C C . ALA A 1 227 ? -16.626 -0.765 15.041 1.00 98.56 227 ALA A C 1
ATOM 1719 O O . ALA A 1 227 ? -15.889 -1.690 14.660 1.00 98.56 227 ALA A O 1
ATOM 1720 N N . PRO A 1 228 ? -17.762 -1.004 15.720 1.00 97.75 228 PRO A N 1
ATOM 1721 C CA . PRO A 1 228 ? -18.311 -2.341 15.851 1.00 97.75 228 PRO A CA 1
ATOM 1722 C C . PRO A 1 228 ? -18.543 -2.955 14.468 1.00 97.75 228 PRO A C 1
ATOM 1724 O O . PRO A 1 228 ? -19.045 -2.303 13.553 1.00 97.75 228 PRO A O 1
ATOM 1727 N N . GLY A 1 229 ? -18.205 -4.231 14.340 1.00 94.00 229 GLY A N 1
ATOM 1728 C CA . GLY A 1 229 ? -18.397 -5.011 13.126 1.00 94.00 229 GLY A CA 1
ATOM 1729 C C . GLY A 1 229 ? -18.698 -6.460 13.470 1.00 94.00 229 GLY A C 1
ATOM 1730 O O . GLY A 1 229 ? -18.577 -6.878 14.627 1.00 94.00 229 GLY A O 1
ATOM 1731 N N . SER A 1 230 ? -19.089 -7.228 12.461 1.00 89.88 230 SER A N 1
ATOM 1732 C CA . SER A 1 230 ? -19.222 -8.681 12.589 1.00 89.88 230 SER A CA 1
ATOM 1733 C C . SER A 1 230 ? -18.037 -9.382 11.919 1.00 89.88 230 SER A C 1
ATOM 1735 O O . SER A 1 230 ? -17.023 -8.747 11.638 1.00 89.88 230 SER A O 1
ATOM 1737 N N . ASP A 1 231 ? -18.109 -10.697 11.740 1.00 88.88 231 ASP A N 1
ATOM 1738 C CA . ASP A 1 231 ? -17.021 -11.488 11.161 1.00 88.88 231 ASP A CA 1
ATOM 1739 C C . ASP A 1 231 ? -16.767 -11.080 9.699 1.00 88.88 231 ASP A C 1
ATOM 1741 O O . ASP A 1 231 ? -17.501 -11.483 8.801 1.00 88.88 231 ASP A O 1
ATOM 1745 N N . GLY A 1 232 ? -15.759 -10.229 9.483 1.00 88.56 232 GLY A N 1
ATOM 1746 C CA . GLY A 1 232 ? -15.359 -9.718 8.171 1.00 88.56 232 GLY A CA 1
ATOM 1747 C C . GLY A 1 232 ? -16.269 -8.648 7.553 1.00 88.56 232 GLY A C 1
ATOM 1748 O O . GLY A 1 232 ? -16.015 -8.241 6.423 1.00 88.56 232 GLY A O 1
ATOM 1749 N N . VAL A 1 233 ? -17.300 -8.170 8.258 1.00 92.75 233 VAL A N 1
ATOM 1750 C CA . VAL A 1 233 ? -18.259 -7.183 7.724 1.00 92.75 233 VAL A CA 1
ATOM 1751 C C . VAL A 1 233 ? -18.223 -5.898 8.539 1.00 92.75 233 VAL A C 1
ATOM 1753 O O . VAL A 1 233 ? -18.444 -5.917 9.757 1.00 92.75 233 VAL A O 1
ATOM 1756 N N . CYS A 1 234 ? -18.006 -4.787 7.836 1.00 95.94 234 CYS A N 1
ATOM 1757 C CA . CYS A 1 234 ? -17.883 -3.452 8.403 1.00 95.94 234 CYS A CA 1
ATOM 1758 C C . CYS A 1 234 ? -18.973 -2.489 7.924 1.00 95.94 234 CYS A C 1
ATOM 1760 O O . CYS A 1 234 ? -19.524 -2.677 6.838 1.00 95.94 234 CYS A O 1
ATOM 1762 N N . PRO A 1 235 ? -19.291 -1.449 8.717 1.00 95.62 235 PRO A N 1
ATOM 1763 C CA . PRO A 1 235 ? -20.060 -0.313 8.223 1.00 95.62 235 PRO A CA 1
ATOM 1764 C C . PRO A 1 235 ? -19.360 0.356 7.027 1.00 95.62 235 PRO A C 1
ATOM 1766 O O . PRO A 1 235 ? -18.142 0.277 6.897 1.00 95.62 235 PRO A O 1
ATOM 1769 N N . ALA A 1 236 ? -20.123 1.051 6.180 1.00 90.31 236 ALA A N 1
ATOM 1770 C CA . ALA A 1 236 ? -19.562 1.842 5.082 1.00 90.31 236 ALA A CA 1
ATOM 1771 C C . ALA A 1 236 ? -18.634 2.960 5.599 1.00 90.31 236 ALA A C 1
ATOM 1773 O O . ALA A 1 236 ? -18.833 3.461 6.709 1.00 90.31 236 ALA A O 1
ATOM 1774 N N . ALA A 1 237 ? -17.658 3.383 4.789 1.00 88.69 237 ALA A N 1
ATOM 1775 C CA . ALA A 1 237 ? -16.638 4.375 5.166 1.00 88.69 237 ALA A CA 1
ATOM 1776 C C . ALA A 1 237 ? -17.201 5.751 5.592 1.00 88.69 237 ALA A C 1
ATOM 1778 O O . ALA A 1 237 ? -16.569 6.489 6.348 1.00 88.69 237 ALA A O 1
ATOM 1779 N N . ASP A 1 238 ? -18.407 6.108 5.146 1.00 87.44 238 ASP A N 1
ATOM 1780 C CA . ASP A 1 238 ? -19.110 7.340 5.517 1.00 87.44 238 ASP A CA 1
ATOM 1781 C C . ASP A 1 238 ? -20.015 7.194 6.756 1.00 87.44 238 ASP A C 1
ATOM 1783 O O . ASP A 1 238 ? -20.639 8.164 7.196 1.00 87.44 238 ASP A O 1
ATOM 1787 N N . SER A 1 239 ? -20.070 6.001 7.352 1.00 94.75 239 SER A N 1
ATOM 1788 C CA . SER A 1 239 ? -20.903 5.710 8.512 1.00 94.75 239 SER A CA 1
ATOM 1789 C C . SER A 1 239 ? -20.439 6.455 9.761 1.00 94.75 239 SER A C 1
ATOM 1791 O O . SER A 1 239 ? -19.271 6.421 10.149 1.00 94.75 239 SER A O 1
ATOM 1793 N N . SER A 1 240 ? -21.396 7.016 10.501 1.00 95.75 240 SER A N 1
ATOM 1794 C CA . SER A 1 240 ? -21.150 7.620 11.816 1.00 95.75 240 SER A CA 1
ATOM 1795 C C . SER A 1 240 ? -20.817 6.601 12.917 1.00 95.75 240 SER A C 1
ATOM 1797 O O . SER A 1 240 ? -20.650 6.990 14.071 1.00 95.75 240 SER A O 1
ATOM 1799 N N . ALA A 1 241 ? -20.780 5.300 12.605 1.00 97.69 241 ALA A N 1
ATOM 1800 C CA . ALA A 1 241 ? -20.368 4.254 13.543 1.00 97.69 241 ALA A CA 1
ATOM 1801 C C . ALA A 1 241 ? -18.866 4.310 13.869 1.00 97.69 241 ALA A C 1
ATOM 1803 O O . ALA A 1 241 ? -18.459 3.835 14.931 1.00 97.69 241 ALA A O 1
ATOM 1804 N N . TYR A 1 242 ? -18.058 4.890 12.976 1.00 98.25 242 TYR A N 1
ATOM 1805 C CA . TYR A 1 242 ? -16.625 5.062 13.177 1.00 98.25 242 TYR A CA 1
ATOM 1806 C C . TYR A 1 242 ? -16.336 6.151 14.204 1.00 98.25 242 TYR A C 1
ATOM 1808 O O . TYR A 1 242 ? -16.717 7.312 14.052 1.00 98.25 242 TYR A O 1
ATOM 1816 N N . ARG A 1 243 ? -15.628 5.761 15.263 1.00 98.06 243 ARG A N 1
ATOM 1817 C CA . ARG A 1 243 ? -15.175 6.637 16.345 1.00 98.06 243 ARG A CA 1
ATOM 1818 C C . ARG A 1 243 ? -13.665 6.774 16.269 1.00 98.06 243 ARG A C 1
ATOM 1820 O O . ARG A 1 243 ? -12.986 5.812 15.926 1.00 98.06 243 ARG A O 1
ATOM 1827 N N . LEU A 1 244 ? -13.158 7.960 16.596 1.00 97.94 244 LEU A N 1
ATOM 1828 C CA . LEU A 1 244 ? -11.722 8.237 16.597 1.00 97.94 244 LEU A CA 1
ATOM 1829 C C . LEU A 1 244 ? -10.977 7.242 17.508 1.00 97.94 244 LEU A C 1
ATOM 1831 O O . LEU A 1 244 ? -11.471 6.902 18.586 1.00 97.94 244 LEU A O 1
ATOM 1835 N N . GLY A 1 245 ? -9.802 6.801 17.067 1.00 97.81 245 GLY A N 1
ATOM 1836 C CA . GLY A 1 245 ? -8.944 5.832 17.742 1.00 97.81 245 GLY A CA 1
ATOM 1837 C C . GLY A 1 245 ? -9.289 4.364 17.466 1.00 97.81 245 GLY A C 1
ATOM 1838 O O . GLY A 1 245 ? -10.306 4.028 16.854 1.00 97.81 245 GLY A O 1
ATOM 1839 N N . LEU A 1 246 ? -8.420 3.472 17.950 1.00 97.94 246 LEU A N 1
ATOM 1840 C CA . LEU A 1 246 ? -8.605 2.018 17.949 1.00 97.94 246 LEU A CA 1
ATOM 1841 C C . LEU A 1 246 ? -9.274 1.587 19.266 1.00 97.94 246 LEU A C 1
ATOM 1843 O O . LEU A 1 246 ? -8.626 1.487 20.303 1.00 97.94 246 LEU A O 1
ATOM 1847 N N . ASN A 1 247 ? -10.589 1.373 19.242 1.00 97.69 247 ASN A N 1
ATOM 1848 C CA . ASN A 1 247 ? -11.408 1.117 20.422 1.00 97.69 247 ASN A CA 1
ATOM 1849 C C . ASN A 1 247 ? -11.508 -0.389 20.703 1.00 97.69 247 ASN A C 1
ATOM 1851 O O . ASN A 1 247 ? -11.834 -1.176 19.815 1.00 97.69 247 ASN A O 1
ATOM 1855 N N . THR A 1 248 ? -11.290 -0.798 21.955 1.00 96.50 248 THR A N 1
ATOM 1856 C CA . THR A 1 248 ? -11.390 -2.204 22.377 1.00 96.50 248 THR A CA 1
ATOM 1857 C C . THR A 1 248 ? -12.736 -2.823 21.998 1.00 96.50 248 THR A C 1
ATOM 1859 O O . THR A 1 248 ? -13.791 -2.248 22.266 1.00 96.50 248 THR A O 1
ATOM 1862 N N . GLY A 1 249 ? -12.705 -4.031 21.435 1.00 95.69 249 GLY A N 1
ATOM 1863 C CA . GLY A 1 249 ? -13.899 -4.779 21.036 1.00 95.69 249 GLY A CA 1
ATOM 1864 C C . GLY A 1 249 ? -14.360 -4.518 19.598 1.00 95.69 249 GLY A C 1
ATOM 1865 O O . GLY A 1 249 ? -15.045 -5.370 19.028 1.00 95.69 249 GLY A O 1
ATOM 1866 N N . ASP A 1 250 ? -13.949 -3.403 18.991 1.00 97.94 250 ASP A N 1
ATOM 1867 C CA . ASP A 1 250 ? -14.296 -3.074 17.609 1.00 97.94 250 ASP A CA 1
ATOM 1868 C C . ASP A 1 250 ? -13.582 -4.025 16.630 1.00 97.94 250 ASP A C 1
ATOM 1870 O O . ASP A 1 250 ? -12.486 -4.522 16.900 1.00 97.94 250 ASP A O 1
ATOM 1874 N N . ARG A 1 251 ? -14.223 -4.326 15.494 1.00 97.31 251 ARG A N 1
ATOM 1875 C CA . ARG A 1 251 ? -13.724 -5.296 14.489 1.00 97.31 251 ARG A CA 1
ATOM 1876 C C . ARG A 1 251 ? -13.456 -4.667 13.126 1.00 97.31 251 ARG A C 1
ATOM 1878 O O . ARG A 1 251 ? -13.170 -5.375 12.166 1.00 97.31 251 ARG A O 1
ATOM 1885 N N . CYS A 1 252 ? -13.565 -3.350 13.049 1.00 98.06 252 CYS A N 1
ATOM 1886 C CA . CYS A 1 252 ? -13.378 -2.578 11.837 1.00 98.06 252 CYS A CA 1
ATOM 1887 C C . CYS A 1 252 ? -12.468 -1.412 12.153 1.00 98.06 252 CYS A C 1
ATOM 1889 O O . CYS A 1 252 ? -12.733 -0.675 13.102 1.00 98.06 252 CYS A O 1
ATOM 1891 N N . VAL A 1 253 ? -11.427 -1.243 11.351 1.00 98.25 253 VAL A N 1
ATOM 1892 C CA . VAL A 1 253 ? -10.551 -0.073 11.387 1.00 98.25 253 VAL A CA 1
ATOM 1893 C C . VAL A 1 253 ? -10.848 0.754 10.152 1.00 98.25 253 VAL A C 1
ATOM 1895 O O . VAL A 1 253 ? -11.030 0.199 9.078 1.00 98.25 253 VAL A O 1
ATOM 1898 N N . MET A 1 254 ? -10.926 2.069 10.291 1.00 98.44 254 MET A N 1
ATOM 1899 C CA . MET A 1 254 ? -10.921 2.984 9.159 1.00 98.44 254 MET A CA 1
ATOM 1900 C C . MET A 1 254 ? -9.665 3.836 9.252 1.00 98.44 254 MET A C 1
ATOM 1902 O O . MET A 1 254 ? -9.421 4.501 10.260 1.00 98.44 254 MET A O 1
ATOM 1906 N N . LEU A 1 255 ? -8.869 3.765 8.197 1.00 98.25 255 LEU A N 1
ATOM 1907 C CA . LEU A 1 255 ? -7.652 4.529 8.010 1.00 98.25 255 LEU A CA 1
ATOM 1908 C C . LEU A 1 255 ? -8.018 5.784 7.234 1.00 98.25 255 LEU A C 1
ATOM 1910 O O . LEU A 1 255 ? -8.605 5.678 6.161 1.00 98.25 255 LEU A O 1
ATOM 1914 N N . GLU A 1 256 ? -7.663 6.950 7.754 1.00 97.94 256 GLU A N 1
ATOM 1915 C CA . GLU A 1 256 ? -7.595 8.174 6.969 1.00 97.94 256 GLU A CA 1
ATOM 1916 C C . GLU A 1 256 ? -6.123 8.476 6.687 1.00 97.94 256 GLU A C 1
ATOM 1918 O O . GLU A 1 256 ? -5.357 8.645 7.634 1.00 97.94 256 GLU A O 1
ATOM 1923 N N . ILE A 1 257 ? -5.712 8.474 5.416 1.00 97.88 257 ILE A N 1
ATOM 1924 C CA . ILE A 1 257 ? -4.300 8.592 5.009 1.00 97.88 257 ILE A CA 1
ATOM 1925 C C . ILE A 1 257 ? -4.161 9.699 3.972 1.00 97.88 257 ILE A C 1
ATOM 1927 O O . ILE A 1 257 ? -4.884 9.692 2.978 1.00 97.88 257 ILE A O 1
ATOM 1931 N N . GLU A 1 258 ? -3.229 10.619 4.207 1.00 97.75 258 GLU A N 1
ATOM 1932 C CA . GLU A 1 258 ? -2.864 11.707 3.296 1.00 97.75 258 GLU A CA 1
ATOM 1933 C C . GLU A 1 258 ? -1.853 11.240 2.236 1.00 97.75 258 GLU A C 1
ATOM 1935 O O . GLU A 1 258 ? -0.818 10.672 2.586 1.00 97.75 258 GLU A O 1
ATOM 1940 N N . ASP A 1 259 ? -2.132 11.534 0.961 1.00 96.44 259 ASP A N 1
ATOM 1941 C CA . ASP A 1 259 ? -1.197 11.370 -0.169 1.00 96.44 259 ASP A CA 1
ATOM 1942 C C . ASP A 1 259 ? 0.085 12.184 0.060 1.00 96.44 259 ASP A C 1
ATOM 1944 O O . ASP A 1 259 ? 0.037 13.394 0.286 1.00 96.44 259 ASP A O 1
ATOM 1948 N N . GLY A 1 260 ? 1.236 11.515 0.075 1.00 94.19 260 GLY A N 1
ATOM 1949 C CA . GLY A 1 260 ? 2.534 12.093 0.448 1.00 94.19 260 GLY A CA 1
ATOM 1950 C C . GLY A 1 260 ? 2.721 12.423 1.943 1.00 94.19 260 GLY A C 1
ATOM 1951 O O . GLY A 1 260 ? 3.756 12.972 2.356 1.00 94.19 260 GLY A O 1
ATOM 1952 N N . GLY A 1 261 ? 1.738 12.084 2.781 1.00 95.44 261 GLY A N 1
ATOM 1953 C CA . GLY A 1 261 ? 1.776 12.236 4.234 1.00 95.44 261 GLY A CA 1
ATOM 1954 C C . GLY A 1 261 ? 2.670 11.197 4.923 1.00 95.44 261 GLY A C 1
ATOM 1955 O O . GLY A 1 261 ? 3.235 10.317 4.281 1.00 95.44 261 GLY A O 1
ATOM 1956 N N . PRO A 1 262 ? 2.842 11.254 6.256 1.00 94.94 262 PRO A N 1
ATOM 1957 C CA . PRO A 1 262 ? 3.716 10.344 6.995 1.00 94.94 262 PRO A CA 1
ATOM 1958 C C . PRO A 1 262 ? 3.397 8.860 6.874 1.00 94.94 262 PRO A C 1
ATOM 1960 O O . PRO A 1 262 ? 4.316 8.049 6.993 1.00 94.94 262 PRO A O 1
ATOM 1963 N N . ASN A 1 263 ? 2.139 8.533 6.598 1.00 96.94 263 ASN A N 1
ATOM 1964 C CA . ASN A 1 263 ? 1.682 7.167 6.411 1.00 96.94 263 ASN A CA 1
ATOM 1965 C C . ASN A 1 263 ? 1.582 6.785 4.933 1.00 96.94 263 ASN A C 1
ATOM 1967 O O . ASN A 1 263 ? 1.068 5.716 4.645 1.00 96.94 263 ASN A O 1
ATOM 1971 N N . ASP A 1 264 ? 2.061 7.594 3.994 1.00 96.62 264 ASP A N 1
ATOM 1972 C CA . ASP A 1 264 ? 2.150 7.162 2.603 1.00 96.62 264 ASP A CA 1
ATOM 1973 C C . ASP A 1 264 ? 3.473 6.433 2.353 1.00 96.62 264 ASP A C 1
ATOM 1975 O O . ASP A 1 264 ? 4.560 6.963 2.627 1.00 96.62 264 ASP A O 1
ATOM 1979 N N . ALA A 1 265 ? 3.409 5.175 1.917 1.00 93.19 265 ALA A N 1
ATOM 1980 C CA . ALA A 1 265 ? 4.596 4.329 1.849 1.00 93.19 265 ALA A CA 1
ATOM 1981 C C . ALA A 1 265 ? 5.557 4.728 0.721 1.00 93.19 265 ALA A C 1
ATOM 1983 O O . ALA A 1 265 ? 6.750 4.420 0.816 1.00 93.19 265 ALA A O 1
ATOM 1984 N N . ASP A 1 266 ? 5.077 5.434 -0.303 1.00 88.94 266 ASP A N 1
ATOM 1985 C CA . ASP A 1 266 ? 5.876 5.863 -1.452 1.00 88.94 266 ASP A CA 1
ATOM 1986 C C . ASP A 1 266 ? 6.542 7.243 -1.280 1.00 88.94 266 ASP A C 1
ATOM 1988 O O . ASP A 1 266 ? 7.376 7.632 -2.098 1.00 88.94 266 ASP A O 1
ATOM 1992 N N . ARG A 1 267 ? 6.281 7.946 -0.167 1.00 89.44 267 ARG A N 1
ATOM 1993 C CA . ARG A 1 267 ? 6.892 9.254 0.140 1.00 89.44 267 ARG A CA 1
ATOM 1994 C C . ARG A 1 267 ? 8.413 9.201 0.337 1.00 89.44 267 ARG A C 1
ATOM 1996 O O . ARG A 1 26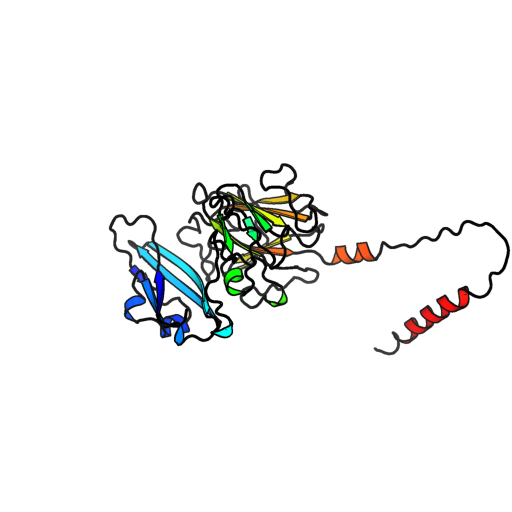7 ? 9.074 10.242 0.377 1.00 89.44 267 ARG A O 1
ATOM 2003 N N . LEU A 1 268 ? 8.967 8.009 0.593 1.00 86.19 268 LEU A N 1
ATOM 2004 C CA . LEU A 1 268 ? 10.381 7.790 0.906 1.00 86.19 268 LEU A CA 1
ATOM 2005 C C . LEU A 1 268 ? 11.047 6.902 -0.146 1.00 86.19 268 LEU A C 1
ATOM 2007 O O . LEU A 1 268 ? 10.576 5.811 -0.460 1.00 86.19 268 LEU A O 1
ATOM 2011 N N . ASN A 1 269 ? 12.225 7.324 -0.596 1.00 77.81 269 ASN A N 1
ATOM 2012 C CA . ASN A 1 269 ? 13.156 6.468 -1.318 1.00 77.81 269 ASN A CA 1
ATOM 2013 C C . ASN A 1 269 ? 13.708 5.377 -0.392 1.00 77.81 269 ASN A C 1
ATOM 2015 O O . ASN A 1 269 ? 13.707 5.525 0.826 1.00 77.81 269 ASN A O 1
ATOM 2019 N N . ALA A 1 270 ? 14.277 4.312 -0.964 1.00 76.00 270 ALA A N 1
ATOM 2020 C CA . ALA A 1 270 ? 14.863 3.203 -0.199 1.00 76.00 270 ALA A CA 1
ATOM 2021 C C . ALA A 1 270 ? 16.002 3.616 0.762 1.00 76.00 270 ALA A C 1
ATOM 2023 O O . ALA A 1 270 ? 16.289 2.891 1.709 1.00 76.00 270 ALA A O 1
ATOM 2024 N N . ASP A 1 271 ? 16.648 4.764 0.535 1.00 75.12 271 ASP A N 1
ATOM 2025 C CA . ASP A 1 271 ? 17.684 5.327 1.413 1.00 75.12 271 ASP A CA 1
ATOM 2026 C C . ASP A 1 271 ? 17.124 6.207 2.550 1.00 75.12 271 ASP A C 1
ATOM 2028 O O . ASP A 1 271 ? 17.887 6.756 3.344 1.00 75.12 271 ASP A O 1
ATOM 2032 N N . GLY A 1 272 ? 15.798 6.344 2.632 1.00 81.44 272 GLY A N 1
ATOM 2033 C CA . GLY A 1 272 ? 15.100 7.154 3.629 1.00 81.44 272 GLY A CA 1
ATOM 2034 C C . GLY A 1 272 ? 15.005 8.637 3.288 1.00 81.44 272 GLY A C 1
ATOM 2035 O O . GLY A 1 272 ? 14.424 9.391 4.068 1.00 81.44 272 GLY A O 1
ATOM 2036 N N . SER A 1 273 ? 15.536 9.076 2.143 1.00 81.69 273 SER A N 1
ATOM 2037 C CA . SER A 1 273 ? 15.286 10.430 1.653 1.00 81.69 273 SER A CA 1
ATOM 2038 C C . SER A 1 273 ? 13.833 10.582 1.198 1.00 81.69 273 SER A C 1
ATOM 2040 O O . SER A 1 273 ? 13.228 9.645 0.678 1.00 81.69 273 SER A O 1
ATOM 2042 N N . VAL A 1 274 ? 13.263 11.771 1.397 1.00 83.75 274 VAL A N 1
ATOM 2043 C CA . VAL A 1 274 ? 11.927 12.100 0.881 1.00 83.75 274 VAL A CA 1
ATOM 2044 C C . VAL A 1 274 ? 12.000 12.176 -0.645 1.00 83.75 274 VAL A C 1
ATOM 2046 O O . VAL A 1 274 ? 12.942 12.769 -1.180 1.00 83.75 274 VAL A O 1
ATOM 2049 N N . THR A 1 275 ? 11.034 11.575 -1.339 1.00 79.62 275 THR A N 1
ATOM 2050 C CA . THR A 1 275 ? 10.917 11.670 -2.800 1.00 79.62 275 THR A CA 1
ATOM 2051 C C . THR A 1 275 ? 10.745 13.129 -3.233 1.00 79.62 275 THR A C 1
ATOM 2053 O O . THR A 1 275 ? 10.326 13.986 -2.453 1.00 79.62 275 THR A O 1
ATOM 2056 N N . GLU A 1 276 ? 11.101 13.469 -4.475 1.00 75.56 276 GLU A N 1
ATOM 2057 C CA . GLU A 1 276 ? 11.064 14.873 -4.913 1.00 75.56 276 GLU A CA 1
ATOM 2058 C C . GLU A 1 276 ? 9.663 15.493 -4.883 1.00 75.56 276 GLU A C 1
ATOM 2060 O O . GLU A 1 276 ? 9.517 16.669 -4.543 1.00 75.56 276 GLU A O 1
ATOM 2065 N N . ASP A 1 277 ? 8.641 14.705 -5.208 1.00 78.94 277 ASP A N 1
ATOM 2066 C CA . ASP A 1 277 ? 7.230 15.072 -5.090 1.00 78.94 277 ASP A CA 1
ATOM 2067 C C . ASP A 1 277 ? 6.673 14.821 -3.684 1.00 78.94 277 ASP A C 1
ATOM 2069 O O . ASP A 1 277 ? 5.523 15.150 -3.419 1.00 78.94 277 ASP A O 1
ATOM 2073 N N . ARG A 1 278 ? 7.483 14.280 -2.767 1.00 83.56 278 ARG A N 1
ATOM 2074 C CA . ARG A 1 278 ? 7.075 13.800 -1.443 1.00 83.56 278 ARG A CA 1
ATOM 2075 C C . ARG A 1 278 ? 6.001 12.712 -1.478 1.00 83.56 278 ARG A C 1
ATOM 2077 O O . ARG A 1 278 ? 5.346 12.526 -0.465 1.00 83.56 278 ARG A O 1
ATOM 2084 N N . GLY A 1 279 ? 5.811 12.031 -2.607 1.00 82.56 279 GLY A N 1
ATOM 2085 C CA . GLY A 1 279 ? 4.705 11.095 -2.813 1.00 82.56 279 GLY A CA 1
ATOM 2086 C C . GLY A 1 279 ? 3.397 11.785 -3.203 1.00 82.56 279 GLY A C 1
ATOM 2087 O O . GLY A 1 279 ? 2.374 11.134 -3.255 1.00 82.56 279 GLY A O 1
ATOM 2088 N N . LEU A 1 280 ? 3.395 13.093 -3.505 1.00 86.94 280 LEU A N 1
ATOM 2089 C CA . LEU A 1 280 ? 2.198 13.826 -3.948 1.00 86.94 280 LEU A CA 1
ATOM 2090 C C . LEU A 1 280 ? 1.851 13.503 -5.407 1.00 86.94 280 LEU A C 1
ATOM 2092 O O . LEU A 1 280 ? 1.964 14.353 -6.300 1.00 86.94 280 LEU A O 1
ATOM 2096 N N . ASN A 1 281 ? 1.455 12.263 -5.656 1.00 84.12 281 ASN A N 1
ATOM 2097 C CA . ASN A 1 281 ? 1.182 11.732 -6.986 1.00 84.12 281 ASN A CA 1
ATOM 2098 C C . ASN A 1 281 ? -0.300 11.344 -7.171 1.00 84.12 281 ASN A C 1
ATOM 2100 O O . ASN A 1 281 ? -0.683 10.910 -8.262 1.00 84.12 281 ASN A O 1
ATOM 2104 N N . GLY A 1 282 ? -1.144 11.577 -6.158 1.00 90.12 282 GLY A N 1
ATOM 2105 C CA . GLY A 1 282 ? -2.560 11.224 -6.175 1.00 90.12 282 GLY A CA 1
ATOM 2106 C C . GLY A 1 282 ? -2.799 9.727 -5.977 1.00 90.12 282 GLY A C 1
ATOM 2107 O O . GLY A 1 282 ? -3.790 9.201 -6.503 1.00 90.12 282 GLY A O 1
ATOM 2108 N N . MET A 1 283 ? -1.899 9.049 -5.266 1.00 93.06 283 MET A N 1
ATOM 2109 C CA . MET A 1 283 ? -1.968 7.635 -4.936 1.00 93.06 283 MET A CA 1
ATOM 2110 C C . MET A 1 283 ? -1.405 7.394 -3.538 1.00 93.06 283 MET A C 1
ATOM 2112 O O . MET A 1 283 ? -0.231 7.605 -3.298 1.00 93.06 283 MET A O 1
ATOM 2116 N N . VAL A 1 284 ? -2.217 6.801 -2.667 1.00 96.44 284 VAL A N 1
ATOM 2117 C CA . VAL A 1 284 ? -1.742 6.317 -1.368 1.00 96.44 284 VAL A CA 1
ATOM 2118 C C . VAL A 1 284 ? -1.309 4.861 -1.481 1.00 96.44 284 VAL A C 1
ATOM 2120 O O . VAL A 1 284 ? -2.054 4.023 -2.001 1.00 96.44 284 VAL A O 1
ATOM 2123 N N . VAL A 1 285 ? -0.140 4.544 -0.929 1.00 95.56 285 VAL A N 1
ATOM 2124 C CA . VAL A 1 285 ? 0.390 3.180 -0.819 1.00 95.56 285 VAL A CA 1
ATOM 2125 C C . VAL A 1 285 ? 0.391 2.735 0.648 1.00 95.56 285 VAL A C 1
ATOM 2127 O O . VAL A 1 285 ? 1.011 3.369 1.506 1.00 95.56 285 VAL A O 1
ATOM 2130 N N . ASP A 1 286 ? -0.279 1.618 0.956 1.00 95.31 286 ASP A N 1
ATOM 2131 C CA . ASP A 1 286 ? -0.348 1.067 2.316 1.00 95.31 286 ASP A CA 1
ATOM 2132 C C . ASP A 1 286 ? -0.150 -0.453 2.374 1.00 95.31 286 ASP A C 1
ATOM 2134 O O . ASP A 1 286 ? -1.120 -1.210 2.318 1.00 95.31 286 ASP A O 1
ATOM 2138 N N . PRO A 1 287 ? 1.089 -0.905 2.612 1.00 95.00 287 PRO A N 1
ATOM 2139 C CA . PRO A 1 287 ? 1.346 -2.121 3.354 1.00 95.00 287 PRO A CA 1
ATOM 2140 C C . PRO A 1 287 ? 1.279 -1.827 4.859 1.00 95.00 287 PRO A C 1
ATOM 2142 O O . PRO A 1 287 ? 2.147 -1.154 5.428 1.00 95.00 287 PRO A O 1
ATOM 2145 N N . GLY A 1 288 ? 0.275 -2.391 5.520 1.00 95.38 288 GLY A N 1
ATOM 2146 C CA . GLY A 1 288 ? 0.014 -2.173 6.934 1.00 95.38 288 GLY A CA 1
ATOM 2147 C C . GLY A 1 288 ? -0.518 -3.409 7.651 1.00 95.38 288 GLY A C 1
ATOM 2148 O O . GLY A 1 288 ? -0.905 -4.410 7.047 1.00 95.38 288 GLY A O 1
ATOM 2149 N N . THR A 1 289 ? -0.499 -3.377 8.978 1.00 94.75 289 THR A N 1
ATOM 2150 C CA . THR A 1 289 ? -1.059 -4.446 9.809 1.00 94.75 289 THR A CA 1
ATOM 2151 C C . THR A 1 289 ? -1.519 -3.918 11.159 1.00 94.75 289 THR A C 1
ATOM 2153 O O . THR A 1 289 ? -0.943 -2.975 11.699 1.00 94.75 289 THR A O 1
ATOM 2156 N N . VAL A 1 290 ? -2.536 -4.558 11.734 1.00 95.19 290 VAL A N 1
ATOM 2157 C CA . VAL A 1 290 ? -2.890 -4.356 13.139 1.00 95.19 290 VAL A CA 1
ATOM 2158 C C . VAL A 1 290 ? -2.045 -5.287 13.999 1.00 95.19 290 VAL A C 1
ATOM 2160 O O . VAL A 1 290 ? -2.011 -6.501 13.780 1.00 95.19 290 VAL A O 1
ATOM 2163 N N . VAL A 1 291 ? -1.408 -4.715 15.015 1.00 94.00 291 VAL A N 1
ATOM 2164 C CA . VAL A 1 291 ? -0.767 -5.461 16.096 1.00 94.00 291 VAL A CA 1
ATOM 2165 C C . VAL A 1 291 ? -1.647 -5.447 17.337 1.00 94.00 291 VAL A C 1
ATOM 2167 O O . VAL A 1 291 ? -2.317 -4.459 17.637 1.00 94.00 291 VAL A O 1
ATOM 2170 N N . TYR A 1 292 ? -1.638 -6.562 18.054 1.00 91.19 292 TYR A N 1
ATOM 2171 C CA . TYR A 1 292 ? -2.398 -6.798 19.274 1.00 91.19 292 TYR A CA 1
ATOM 2172 C C . TYR A 1 292 ? -1.447 -7.167 20.406 1.00 91.19 292 TYR A C 1
ATOM 2174 O O . TYR A 1 292 ? -0.456 -7.864 20.181 1.00 91.19 292 TYR A O 1
ATOM 2182 N N . ASP A 1 293 ? -1.806 -6.782 21.626 1.00 84.56 293 ASP A N 1
ATOM 2183 C CA . ASP A 1 293 ? -1.130 -7.251 22.834 1.00 84.56 293 ASP A CA 1
ATOM 2184 C C . ASP A 1 293 ? -1.634 -8.661 23.206 1.00 84.56 293 ASP A C 1
ATOM 2186 O O . ASP A 1 293 ? -2.838 -8.948 23.193 1.00 84.56 293 ASP A O 1
ATOM 2190 N N . THR A 1 294 ? -0.704 -9.564 23.509 1.00 67.75 294 THR A N 1
ATOM 2191 C CA . THR A 1 294 ? -0.980 -10.948 23.914 1.00 67.75 294 THR A CA 1
ATOM 2192 C C . THR A 1 294 ? -1.639 -11.058 25.287 1.00 67.75 294 THR A C 1
ATOM 2194 O O . THR A 1 294 ? -2.352 -12.041 25.514 1.00 67.75 294 THR A O 1
ATOM 2197 N N . ASP A 1 295 ? -1.501 -10.054 26.162 1.00 55.62 295 ASP A N 1
ATOM 2198 C CA . ASP A 1 295 ? -1.989 -10.125 27.547 1.00 55.62 295 ASP A CA 1
ATOM 2199 C C . ASP A 1 295 ? -3.527 -10.240 27.647 1.00 55.62 295 ASP A C 1
ATOM 2201 O O . ASP A 1 295 ? -4.055 -10.852 28.582 1.00 55.62 295 ASP A O 1
ATOM 2205 N N . VAL A 1 296 ? -4.267 -9.774 26.634 1.00 52.00 296 VAL A N 1
ATOM 2206 C CA . VAL A 1 296 ? -5.745 -9.780 26.631 1.00 52.00 296 VAL A CA 1
ATOM 2207 C C . VAL A 1 296 ? -6.339 -11.158 26.301 1.00 52.00 296 VAL A C 1
ATOM 2209 O O . VAL A 1 296 ? -7.433 -11.497 26.756 1.00 52.00 296 VAL A O 1
ATOM 2212 N N . GLN A 1 297 ? -5.627 -12.010 25.554 1.00 47.69 297 GLN A N 1
ATOM 2213 C CA . GLN A 1 297 ? -6.153 -13.335 25.182 1.00 47.69 297 GLN A CA 1
ATOM 2214 C C . GLN A 1 297 ? -6.134 -14.326 26.358 1.00 47.69 297 GLN A C 1
ATOM 2216 O O . GLN A 1 297 ? -6.900 -15.291 26.379 1.00 47.69 297 GLN A O 1
ATOM 2221 N N . THR A 1 298 ? -5.302 -14.077 27.371 1.00 43.59 298 THR A N 1
ATOM 2222 C CA . THR A 1 298 ? -5.233 -14.901 28.583 1.00 43.59 298 THR A CA 1
ATOM 2223 C C . THR A 1 298 ? -6.366 -14.648 29.575 1.00 43.59 298 THR A C 1
ATOM 2225 O O . THR A 1 298 ? -6.698 -15.562 30.330 1.00 43.59 298 THR A O 1
ATOM 2228 N N . GLU A 1 299 ? -6.993 -13.470 29.590 1.00 44.72 299 GLU A N 1
ATOM 2229 C CA . GLU A 1 299 ? -8.067 -13.178 30.553 1.00 44.72 299 GLU A CA 1
ATOM 2230 C C . GLU A 1 299 ? -9.415 -13.787 30.149 1.00 44.72 299 GLU A C 1
ATOM 2232 O O . GLU A 1 299 ? -10.113 -14.350 30.995 1.00 44.72 299 GLU A O 1
ATOM 2237 N N . ALA A 1 300 ? -9.747 -13.797 28.853 1.00 45.09 300 ALA A N 1
ATOM 2238 C CA . ALA A 1 300 ? -10.973 -14.432 28.356 1.00 45.09 300 ALA A CA 1
ATOM 2239 C C . ALA A 1 300 ? -11.003 -15.951 28.629 1.00 45.09 300 ALA A C 1
ATOM 2241 O O . ALA A 1 300 ? -12.062 -16.516 28.894 1.00 45.09 300 ALA A O 1
ATOM 2242 N N . ALA A 1 301 ? -9.837 -16.606 28.633 1.00 44.94 301 ALA A N 1
ATOM 2243 C CA . ALA A 1 301 ? -9.705 -18.018 28.994 1.00 44.94 301 ALA A CA 1
ATOM 2244 C C . ALA A 1 301 ? -9.665 -18.267 30.517 1.00 44.94 301 ALA A C 1
ATOM 2246 O O . ALA A 1 301 ? -9.936 -19.384 30.958 1.00 44.94 301 ALA A O 1
ATOM 2247 N N . ARG A 1 302 ? -9.335 -17.252 31.331 1.00 43.50 302 ARG A N 1
ATOM 2248 C CA . ARG A 1 302 ? -9.278 -17.353 32.803 1.00 43.50 302 ARG A CA 1
ATOM 2249 C C . ARG A 1 302 ? -10.626 -17.112 33.487 1.00 43.50 302 ARG A C 1
ATOM 2251 O O . ARG A 1 302 ? -10.808 -17.602 34.595 1.00 43.50 302 ARG A O 1
ATOM 2258 N N . ASN A 1 303 ? -11.565 -16.431 32.828 1.00 39.62 303 ASN A N 1
ATOM 2259 C CA . ASN A 1 303 ? -12.879 -16.092 33.393 1.00 39.62 303 ASN A CA 1
ATOM 2260 C C . ASN A 1 303 ? -13.986 -17.134 33.155 1.00 39.62 303 ASN A C 1
ATOM 2262 O O . ASN A 1 303 ? -15.151 -16.864 33.442 1.00 39.62 303 ASN A O 1
ATOM 2266 N N . LEU A 1 304 ? -13.656 -18.346 32.696 1.00 43.03 304 LEU A N 1
ATOM 2267 C CA . LEU A 1 304 ? -14.581 -19.480 32.784 1.00 43.03 304 LEU A CA 1
ATOM 2268 C C . LEU A 1 304 ? -14.537 -20.075 34.200 1.00 43.03 304 LEU A C 1
ATOM 2270 O O . LEU A 1 304 ? -14.092 -21.204 34.402 1.00 43.03 304 LEU A O 1
ATOM 2274 N N . ASP A 1 305 ? -14.985 -19.298 35.188 1.00 40.34 305 ASP A N 1
ATOM 2275 C CA . ASP A 1 305 ? -15.292 -19.829 36.513 1.00 40.34 305 ASP A CA 1
ATOM 2276 C C . ASP A 1 305 ? -16.645 -20.548 36.430 1.00 40.34 305 ASP A C 1
ATOM 2278 O O . ASP A 1 305 ? -17.709 -19.935 36.322 1.00 40.34 305 ASP A O 1
ATOM 2282 N N . PHE A 1 306 ? -16.602 -21.877 36.370 1.00 42.03 306 PHE A N 1
ATOM 2283 C CA . PHE A 1 306 ? -17.798 -22.708 36.380 1.00 42.03 306 PHE A CA 1
ATOM 2284 C C . PHE A 1 306 ? -18.278 -22.851 37.826 1.00 42.03 306 PHE A C 1
ATOM 2286 O O . PHE A 1 306 ? -17.869 -23.766 38.544 1.00 42.03 306 PHE A O 1
ATOM 2293 N N . SER A 1 307 ? -19.154 -21.951 38.268 1.00 39.47 307 SER A N 1
ATOM 2294 C CA . SER A 1 307 ? -19.856 -22.103 39.539 1.00 39.47 307 SER A CA 1
ATOM 2295 C C . SER A 1 307 ? -21.035 -23.069 39.373 1.00 39.47 307 SER A C 1
ATOM 2297 O O . SER A 1 307 ? -22.037 -22.787 38.720 1.00 39.47 307 SER A O 1
ATOM 2299 N N . VAL A 1 308 ? -20.915 -24.255 39.974 1.00 34.91 308 VAL A N 1
ATOM 2300 C CA . VAL A 1 308 ? -22.051 -25.164 40.172 1.00 34.91 308 VAL A CA 1
ATOM 2301 C C . VAL A 1 308 ? -22.727 -24.784 41.480 1.00 34.91 308 VAL A C 1
ATOM 2303 O O . VAL A 1 308 ? -22.261 -25.163 42.555 1.00 34.91 308 VAL A O 1
ATOM 2306 N N . GLU A 1 309 ? -23.850 -24.076 41.408 1.00 38.47 309 GLU A N 1
ATOM 2307 C CA . GLU A 1 309 ? -24.779 -24.019 42.536 1.00 38.47 309 GLU A CA 1
ATOM 2308 C C . GLU A 1 309 ? -25.535 -25.349 42.615 1.00 38.47 309 GLU A C 1
ATOM 2310 O O . GLU A 1 309 ? -26.541 -25.583 41.945 1.00 38.47 309 GLU A O 1
ATOM 2315 N N . ALA A 1 310 ? -25.024 -26.263 43.439 1.00 37.97 310 ALA A N 1
ATOM 2316 C CA . ALA A 1 310 ? -25.772 -27.442 43.838 1.00 37.97 310 ALA A CA 1
ATOM 2317 C C . ALA A 1 310 ? -26.886 -27.006 44.801 1.00 37.97 310 ALA A C 1
ATOM 2319 O O . ALA A 1 310 ? -26.674 -26.866 46.007 1.00 37.97 310 ALA A O 1
ATOM 2320 N N . GLY A 1 311 ? -28.084 -26.785 44.257 1.00 32.38 311 GLY A N 1
ATOM 2321 C CA . GLY A 1 311 ? -29.306 -26.658 45.042 1.00 32.38 311 GLY A CA 1
ATOM 2322 C C . GLY A 1 311 ? -29.492 -27.899 45.914 1.00 32.38 311 GLY A C 1
ATOM 2323 O O . GLY A 1 311 ? -29.671 -29.010 45.416 1.00 32.38 311 GLY A O 1
ATOM 2324 N N . LEU A 1 312 ? -29.419 -27.710 47.230 1.00 40.25 312 LEU A N 1
ATOM 2325 C CA . LEU A 1 312 ? -29.707 -28.737 48.221 1.00 40.25 312 LEU A CA 1
ATOM 2326 C C . LEU A 1 312 ? -31.183 -29.137 48.130 1.00 40.25 312 LEU A C 1
ATOM 2328 O O . LEU A 1 312 ? -32.057 -28.461 48.667 1.00 40.25 312 LEU A O 1
ATOM 2332 N N . ALA A 1 313 ? -31.449 -30.281 47.509 1.00 35.66 313 ALA A N 1
ATOM 2333 C CA . ALA A 1 313 ? -32.664 -31.041 47.744 1.00 35.66 313 ALA A CA 1
ATOM 2334 C C . ALA A 1 313 ? -32.349 -32.538 47.665 1.00 35.66 313 ALA A C 1
ATOM 2336 O O . ALA A 1 313 ? -32.006 -33.059 46.610 1.00 35.66 313 ALA A O 1
ATOM 2337 N N . GLY A 1 314 ? -32.516 -33.234 48.790 1.00 33.44 314 GLY A N 1
ATOM 2338 C CA . GLY A 1 314 ? -32.713 -34.682 48.789 1.00 33.44 314 GLY A CA 1
ATOM 2339 C C . GLY A 1 314 ? -31.503 -35.511 49.204 1.00 33.44 314 GLY A C 1
ATOM 2340 O O . GLY A 1 314 ? -30.534 -35.683 48.479 1.00 33.44 314 GLY A O 1
ATOM 2341 N N . SER A 1 315 ? -31.627 -36.076 50.396 1.00 45.00 315 SER A N 1
ATOM 2342 C CA . SER A 1 315 ? -30.824 -37.137 50.996 1.00 45.00 315 SER A CA 1
ATOM 2343 C C . SER A 1 315 ? -30.495 -38.322 50.072 1.00 45.00 315 SER A C 1
ATOM 2345 O O . SER A 1 315 ? -31.405 -38.927 49.507 1.00 45.00 315 SER A O 1
ATOM 2347 N N . GLY A 1 316 ? -29.230 -38.758 50.082 1.00 45.25 316 GLY A N 1
ATOM 2348 C CA . GLY A 1 316 ? -28.846 -40.137 49.756 1.00 45.25 316 GLY A CA 1
ATOM 2349 C C . GLY A 1 316 ? -27.636 -40.271 48.829 1.00 45.25 316 GLY A C 1
ATOM 2350 O O . GLY A 1 316 ? -27.711 -39.921 47.662 1.00 45.25 316 GLY A O 1
ATOM 2351 N N . ALA A 1 317 ? -26.565 -40.880 49.350 1.00 45.34 317 ALA A N 1
ATOM 2352 C CA . ALA A 1 317 ? -25.395 -41.408 48.630 1.00 45.34 317 ALA A CA 1
ATOM 2353 C C . ALA A 1 317 ? -24.306 -40.409 48.167 1.00 45.34 317 ALA A C 1
ATOM 2355 O O . ALA A 1 317 ? -24.017 -40.264 46.982 1.00 45.34 317 ALA A O 1
ATOM 2356 N N . LEU A 1 318 ? -23.584 -39.824 49.130 1.00 43.81 318 LEU A N 1
ATOM 2357 C CA . LEU A 1 318 ? -22.239 -39.273 48.916 1.00 43.81 318 LEU A CA 1
ATOM 2358 C C . LEU A 1 318 ? -21.190 -40.312 49.336 1.00 43.81 318 LEU A C 1
ATOM 2360 O O . LEU A 1 318 ? -21.108 -40.667 50.509 1.00 43.81 318 LEU A O 1
ATOM 2364 N N . GLY A 1 319 ? -20.380 -40.794 48.388 1.00 47.59 319 GLY A N 1
ATOM 2365 C CA . GLY A 1 319 ? -19.252 -41.675 48.717 1.00 47.59 319 GLY A CA 1
ATOM 2366 C C . GLY A 1 319 ? -18.257 -41.994 47.598 1.00 47.59 319 GLY A C 1
ATOM 2367 O O . GLY A 1 319 ? -17.126 -42.340 47.910 1.00 47.59 319 GLY A O 1
ATOM 2368 N N . TRP A 1 320 ? -18.610 -41.852 46.312 1.00 45.34 320 TRP A N 1
ATOM 2369 C CA . TRP A 1 320 ? -17.764 -42.405 45.235 1.00 45.34 320 TRP A CA 1
ATOM 2370 C C . TRP A 1 320 ? -17.232 -41.406 44.192 1.00 45.34 320 TRP A C 1
ATOM 2372 O O . TRP A 1 320 ? -16.280 -41.733 43.490 1.00 45.34 320 TRP A O 1
ATOM 2382 N N . LEU A 1 321 ? -17.738 -40.167 44.121 1.00 45.41 321 LEU A N 1
ATOM 2383 C CA . LEU A 1 321 ? -17.301 -39.200 43.093 1.00 45.41 321 LEU A CA 1
ATOM 2384 C C . LEU A 1 321 ? -16.142 -38.273 43.511 1.00 45.41 321 LEU A C 1
ATOM 2386 O O . LEU A 1 321 ? -15.462 -37.728 42.646 1.00 45.41 321 LEU A O 1
ATOM 2390 N N . ALA A 1 322 ? -15.824 -38.160 44.805 1.00 48.84 322 ALA A N 1
ATOM 2391 C CA . ALA A 1 322 ? -14.698 -37.338 45.273 1.00 48.84 322 ALA A CA 1
ATOM 2392 C C . ALA A 1 322 ? -13.314 -38.003 45.088 1.00 48.84 322 ALA A C 1
ATOM 2394 O O . ALA A 1 322 ? -12.287 -37.330 45.159 1.00 48.84 322 ALA A O 1
ATOM 2395 N N . LEU A 1 323 ? -13.259 -39.312 44.810 1.00 46.69 323 LEU A N 1
ATOM 2396 C CA . LEU A 1 323 ? -11.997 -40.047 44.642 1.00 46.69 323 LEU A CA 1
ATOM 2397 C C . LEU A 1 323 ? -11.404 -39.943 43.227 1.00 46.69 323 LEU A C 1
ATOM 2399 O O . LEU A 1 323 ? -10.192 -40.080 43.065 1.00 46.69 323 LEU A O 1
ATOM 2403 N N . VAL A 1 324 ? -12.212 -39.644 42.205 1.00 50.19 324 VAL A N 1
ATOM 2404 C CA . VAL A 1 324 ? -11.730 -39.581 40.811 1.00 50.19 324 VAL A CA 1
ATOM 2405 C C . VAL A 1 324 ? -11.059 -38.235 40.502 1.00 50.19 324 VAL A C 1
ATOM 2407 O O . VAL A 1 324 ? -10.012 -38.210 39.856 1.00 50.19 324 VAL A O 1
ATOM 2410 N N . ALA A 1 325 ? -11.570 -37.124 41.045 1.00 51.94 325 ALA A N 1
ATOM 2411 C CA . ALA A 1 325 ? -10.976 -35.797 40.847 1.00 51.94 325 ALA A CA 1
ATOM 2412 C C . ALA A 1 325 ? -9.615 -35.635 41.563 1.00 51.94 325 ALA A C 1
ATOM 2414 O O . ALA A 1 325 ? -8.688 -35.032 41.020 1.00 51.94 325 ALA A O 1
ATOM 2415 N N . GLY A 1 326 ? -9.444 -36.249 42.743 1.00 49.62 326 GLY A N 1
ATOM 2416 C CA . GLY A 1 326 ? -8.178 -36.216 43.488 1.00 49.62 326 GLY A CA 1
ATOM 2417 C C . GLY A 1 326 ? -7.040 -37.018 42.837 1.00 49.62 326 GLY A C 1
ATOM 2418 O O . GLY A 1 326 ? -5.876 -36.621 42.915 1.00 49.62 326 GLY A O 1
ATOM 2419 N N . LEU A 1 327 ? -7.355 -38.117 42.140 1.00 47.66 327 LEU A N 1
ATOM 2420 C CA . LEU A 1 327 ? -6.355 -38.967 41.475 1.00 47.66 327 LEU A CA 1
ATOM 2421 C C . LEU A 1 327 ? -5.813 -38.358 40.172 1.00 47.66 327 LEU A C 1
ATOM 2423 O O . LEU A 1 327 ? -4.651 -38.593 39.827 1.00 47.66 327 LEU A O 1
ATOM 2427 N N . ILE A 1 328 ? -6.611 -37.539 39.479 1.00 52.22 328 ILE A N 1
ATOM 2428 C CA . ILE A 1 328 ? -6.173 -36.819 38.274 1.00 52.22 328 ILE A CA 1
ATOM 2429 C C . ILE A 1 328 ? -5.229 -35.672 38.671 1.00 52.22 328 ILE A C 1
ATOM 2431 O O . ILE A 1 328 ? -4.130 -35.574 38.124 1.00 52.22 328 ILE A O 1
ATOM 2435 N N . ALA A 1 329 ? -5.561 -34.893 39.708 1.00 50.22 329 ALA A N 1
ATOM 2436 C CA . ALA A 1 329 ? -4.704 -33.809 40.203 1.00 50.22 329 ALA A CA 1
ATOM 2437 C C . ALA A 1 329 ? -3.348 -34.297 40.768 1.00 50.22 329 ALA A C 1
ATOM 2439 O O . ALA A 1 329 ? -2.327 -33.622 40.620 1.00 50.22 329 ALA A O 1
ATOM 2440 N N . TRP A 1 330 ? -3.292 -35.495 41.368 1.00 47.34 330 TRP A N 1
ATOM 2441 C CA . TRP A 1 330 ? -2.038 -36.058 41.892 1.00 47.34 330 TRP A CA 1
ATOM 2442 C C . TRP A 1 330 ? -1.078 -36.548 40.794 1.00 47.34 330 TRP A C 1
ATOM 2444 O O . TRP A 1 330 ? 0.142 -36.433 40.947 1.00 47.34 330 TRP A O 1
ATOM 2454 N N . ARG A 1 331 ? -1.594 -37.046 39.658 1.00 45.19 331 ARG A N 1
ATOM 2455 C CA . ARG A 1 331 ? -0.755 -37.514 38.537 1.00 45.19 331 ARG A CA 1
ATOM 2456 C C . ARG A 1 331 ? -0.044 -36.375 37.801 1.00 45.19 331 ARG A C 1
ATOM 2458 O O . ARG A 1 331 ? 1.121 -36.545 37.448 1.00 45.19 331 ARG A O 1
ATOM 2465 N N . TYR A 1 332 ? -0.680 -35.212 37.649 1.00 47.72 332 TYR A N 1
ATOM 2466 C CA . TYR A 1 332 ? -0.057 -34.055 36.988 1.00 47.72 332 TYR A CA 1
ATOM 2467 C C . TYR A 1 332 ? 1.024 -33.374 37.842 1.00 47.72 332 TYR A C 1
ATOM 2469 O O . TYR A 1 332 ? 2.008 -32.870 37.305 1.00 47.72 332 TYR A O 1
ATOM 2477 N N . ARG A 1 333 ? 0.927 -33.438 39.179 1.00 47.97 333 ARG A N 1
ATOM 2478 C CA . ARG A 1 333 ? 1.921 -32.822 40.078 1.00 47.97 333 ARG A CA 1
ATOM 2479 C C . ARG A 1 333 ? 3.259 -33.576 40.143 1.00 47.97 333 ARG A C 1
ATOM 2481 O O . ARG A 1 333 ? 4.278 -32.970 40.453 1.00 47.97 333 ARG A O 1
ATOM 2488 N N . LYS A 1 334 ? 3.287 -34.882 39.834 1.00 42.25 334 LYS A N 1
ATOM 2489 C CA . LYS A 1 334 ? 4.521 -35.697 39.860 1.00 42.25 334 LYS A CA 1
ATOM 2490 C C . LYS A 1 334 ? 5.383 -35.596 38.596 1.00 42.25 334 LYS A C 1
ATOM 2492 O O . LYS A 1 334 ? 6.570 -35.890 38.677 1.00 42.25 334 LYS A O 1
ATOM 2497 N N . GLN A 1 335 ? 4.833 -35.179 37.455 1.00 46.16 335 GLN A N 1
ATOM 2498 C CA . GLN A 1 335 ? 5.602 -35.079 36.203 1.00 46.16 335 GLN A CA 1
ATOM 2499 C C . GLN A 1 335 ? 6.409 -33.776 36.083 1.00 46.16 335 GLN A C 1
ATOM 2501 O O . GLN A 1 335 ? 7.370 -33.729 35.322 1.00 46.16 335 GLN A O 1
ATOM 2506 N N . TRP A 1 336 ? 6.077 -32.751 36.874 1.00 42.28 336 TRP A N 1
ATOM 2507 C CA . TRP A 1 336 ? 6.734 -31.439 36.821 1.00 42.28 336 TRP A CA 1
ATOM 2508 C C . TRP A 1 336 ? 7.995 -31.329 37.702 1.00 42.28 336 TRP A C 1
ATOM 2510 O O . TRP A 1 336 ? 8.815 -30.448 37.495 1.00 42.28 336 TRP A O 1
ATOM 2520 N N . VAL A 1 337 ? 8.205 -32.251 38.652 1.00 48.44 337 VAL A N 1
ATOM 2521 C CA . VAL A 1 337 ? 9.389 -32.245 39.545 1.00 48.44 337 VAL A CA 1
ATOM 2522 C C . VAL A 1 337 ? 10.563 -33.072 38.979 1.00 48.44 337 VAL A C 1
ATOM 2524 O O . VAL A 1 337 ? 11.661 -33.025 39.515 1.00 48.44 337 VAL A O 1
ATOM 2527 N N . ALA A 1 338 ? 10.374 -33.803 37.874 1.00 47.44 338 ALA A N 1
ATOM 2528 C CA . ALA A 1 338 ? 11.396 -34.688 37.291 1.00 47.44 338 ALA A CA 1
ATOM 2529 C C . ALA A 1 338 ? 12.057 -34.161 35.996 1.00 47.44 338 ALA A C 1
ATOM 2531 O O . ALA A 1 338 ? 12.718 -34.931 35.300 1.00 47.44 338 ALA A O 1
ATOM 2532 N N . ARG A 1 339 ? 11.872 -32.882 35.639 1.00 45.97 339 ARG A N 1
ATOM 2533 C CA . ARG A 1 339 ? 12.548 -32.237 34.494 1.00 45.97 339 ARG A CA 1
ATOM 2534 C C . ARG A 1 339 ? 13.008 -30.807 34.815 1.00 45.97 339 ARG A C 1
ATOM 2536 O O . ARG A 1 339 ? 12.674 -29.877 34.091 1.00 45.97 339 ARG A O 1
ATOM 2543 N N . ASN A 1 340 ? 13.775 -30.682 35.897 1.00 47.16 340 ASN A N 1
ATOM 2544 C CA . ASN A 1 340 ? 14.948 -29.805 35.944 1.00 47.16 340 ASN A CA 1
ATOM 2545 C C . ASN A 1 340 ? 16.178 -30.710 35.912 1.00 47.16 340 ASN A C 1
ATOM 2547 O O . ASN A 1 340 ? 16.148 -31.723 36.649 1.00 47.16 340 ASN A O 1
#

Mean predicted aligned error: 12.98 Å

Radius of gyration: 25.98 Å; Cα contacts (8 Å, |Δi|>4): 724; chains: 1; bounding box: 54×63×76 Å

Sequence (340 aa):
TRGEATAFAMVGNPNGEAVSYDWRGSSAEIVAAAVADSLQTEALRFDSSVLAAGRYELKVKATRQGRVAMSTLLVKVLTPEQVQENVLDSDGDGVIDEFDNALNAATNPLMQNKLQIERGIEDRYTLDSDAGIKLRLGAYARTANGNQAQIDKAMLSAPLSFKAVDGEVHDYVVDFEATGLPAAGSSIRVVLPLKRALTERAAYMKYHAALGWVPFIEDPANRLFSAPGSDGVCPAADSSAYRLGLNTGDRCVMLEIEDGGPNDADRLNADGSVTEDRGLNGMVVDPGTVVYDTDVQTEAARNLDFSVEAGLAGSGALGWLALVAGLIAWRYRKQWVARN

Secondary structure (DSSP, 8-state):
--SEEEEE---S---S---EEE-TTS-HHHHHHB-GGGGGSSEEEEEGGGSPSEEEEEEEEEEETTEEEEEEEEEEEPPGGG--TT---SS-SSS-TTT-SS--TTT-TT---EEESSTT-SSS-EEEE-TT-EEEE-HHHHTTT-SSSEEEGGG--TTS---PPTTEEESEEEEEEEE--SSTT-EEEEEEE-SSPPPTT-EEEEEETTTEEEE---BTTBEEEEE--BTTB---TT-TT-EES--TT--EEEEEEETTSTT-GGGB-TTSPBPTTTT-SSEEEEEEEEEEETHHHHHHHH----------------SSSHHHHHHHHHHHHHHSSS--

Solvent-accessible surface area (backbone atoms only — not comparable to full-atom values): 18941 Å² total; per-residue (Å²): 126,80,36,85,42,78,47,77,65,86,73,88,80,75,86,81,65,76,69,48,34,39,34,78,76,21,35,68,67,54,57,71,36,31,45,79,82,22,42,54,38,58,49,36,35,27,42,46,61,83,54,68,66,43,80,44,44,46,23,41,39,39,34,45,95,88,45,64,48,73,51,76,44,63,46,62,46,69,50,76,91,68,59,71,81,91,73,52,44,81,70,68,31,72,34,35,56,93,39,28,59,43,61,29,42,90,86,40,76,74,54,36,23,35,34,37,31,45,59,82,44,77,87,37,31,45,34,37,34,45,89,65,31,31,34,26,48,11,59,67,13,66,61,63,78,48,46,19,18,40,40,47,62,92,70,50,44,84,89,66,53,79,79,66,58,94,60,46,48,64,76,45,35,38,17,33,32,38,32,62,51,97,44,60,53,44,61,48,50,41,29,41,44,31,99,57,56,37,38,85,68,38,44,51,34,34,47,28,86,46,75,40,75,40,72,64,61,75,52,101,58,21,42,53,22,18,19,74,42,50,90,22,41,56,74,61,73,87,44,87,67,54,38,84,39,70,48,62,64,20,15,21,40,33,42,31,44,22,16,33,32,92,64,17,35,63,16,43,38,71,87,57,47,68,34,78,66,30,27,46,74,27,42,38,34,43,42,32,32,57,37,30,50,51,75,63,67,57,51,71,72,64,68,72,73,83,79,78,82,78,77,91,73,81,92,84,87,89,84,71,73,74,63,59,62,56,56,56,60,54,58,62,63,62,65,69,74,74,72,123